Protein AF-A0A7J8UZ88-F1 (afdb_monomer_lite)

InterPro domains:
  IPR010569 Myotubularin-like, phosphatase domain [PF06602] (71-306)
  IPR010569 Myotubularin-like, phosphatase domain [PS51339] (47-311)
  IPR029021 Protein-tyrosine phosphatase-like [SSF52799] (78-306)
  IPR030564 Myotubularin [PTHR10807] (1-306)

Foldseek 3Di:
DFDADDDDDPPDCVVVVVVVVCVCQVDPPDPCSPCVNVPPDDPDDDPDPLQVVLCVVCVQQVNNVDGDDPVCLVVVVSFDHHQFKTKDQLCLVPPLAVQDDRIFIFTPPADSVLLSQLQVQFVRSFAWTFPHADPPWRATETEGAFGQCFLVSNDDGPSNLVRLLSSQPATPPPPRDTFAEEEEAAADQVVQVVVSNVRTHHDDCVRNPSYHYHYLHQDDPVLLVQLVVLVVVLCLQDNPHHNVRPRHPPPPDDPDPPPDDPVVNVVSVVSNVVSCNVVNVCSVVVSVVVQVCCCPPVVHYYYYYYNGDDD

Sequence (311 aa):
MRIIVFGFRPRTKQRRVIFDALLRCAKPARIWDLYAFTCGPSKFSKPNSKVRLLNEYFRLLGKGSHCASVSMVEEGSFTLSNDLWRISNTNSNYTVCSSYPFALIVPKSISDEEVIQASTFRARCRIPVVSWCHPGTGAVLGRSAQPLVGLMMNMRSNADEKLVASLCTQLVDGKGSRRKLYIADARPRKNALANGAMGGGSESSSNYFHSEIVFFGIDNIHAMRESFARLRDYLDTHGAASSDGMSSFLRHGGSTWGGGNLSSMSASVSTLGDSGWLIHVQSVLAGSAWIAARIALESASVLVHCRLVLF

Secondary structure (DSSP, 8-state):
---------TT-SHHHHHHHHHHHHHS-SSGGGSHHHHSPPPS--PPPHHHHHHHHHHHHTT-TT----HHHHHHT----B-SSEEEE-TTTTSSS-TTS-SSEEEETTS-HHHHHHHHTTBGGG---EEEEE-TTT--EEEEEEPB--TTTT----HHHHHHHHTTSPBPTTSS-PBPPEEEEE-S-HHHHHHHHTTT-----TTTSTTEEEEE-----HHHHHHHHHHHHHHHHHHSSS-TTSS--TT-SS---TTSS-HHHHHHHHHHHHHH-HHHHHHHHHHHHHHHHHHHHHS--EEEEEESS---

Radius of gyration: 25.34 Å; chains: 1; bounding box: 70×48×81 Å

Organism: NCBI:txid34286

Structure (mmCIF, N/CA/C/O backbone):
data_AF-A0A7J8UZ88-F1
#
_entry.id   AF-A0A7J8UZ88-F1
#
loop_
_atom_site.group_PDB
_atom_site.id
_atom_site.type_symbol
_atom_site.label_atom_id
_atom_site.label_alt_id
_atom_site.label_comp_id
_atom_site.label_asym_id
_atom_site.label_entity_id
_atom_site.label_seq_id
_atom_site.pdbx_PDB_ins_code
_atom_site.Cartn_x
_atom_site.Cartn_y
_atom_site.Cartn_z
_atom_site.occupancy
_atom_site.B_iso_or_equiv
_atom_site.auth_seq_id
_atom_site.auth_comp_id
_atom_site.auth_asym_id
_atom_site.auth_atom_id
_atom_site.pdbx_PDB_model_num
ATOM 1 N N . MET A 1 1 ? 18.560 -10.518 -16.971 1.00 69.75 1 MET A N 1
ATOM 2 C CA . MET A 1 1 ? 18.444 -9.175 -17.576 1.00 69.75 1 MET A CA 1
ATOM 3 C C . MET A 1 1 ? 19.391 -9.178 -18.755 1.00 69.75 1 MET A C 1
ATOM 5 O O . MET A 1 1 ? 20.557 -9.434 -18.518 1.00 69.75 1 MET A O 1
ATOM 9 N N . ARG A 1 2 ? 18.904 -9.090 -19.994 1.00 69.75 2 ARG A N 1
ATOM 10 C CA . ARG A 1 2 ? 19.740 -9.365 -21.174 1.00 69.75 2 ARG A CA 1
ATOM 11 C C . ARG A 1 2 ? 19.374 -8.458 -22.332 1.00 69.75 2 ARG A C 1
ATOM 13 O O . ARG A 1 2 ? 18.188 -8.172 -22.512 1.00 69.75 2 ARG A O 1
ATOM 20 N N . ILE A 1 3 ? 20.366 -8.081 -23.124 1.00 76.19 3 ILE A N 1
ATOM 21 C CA . ILE A 1 3 ? 20.164 -7.522 -24.458 1.00 76.19 3 ILE A CA 1
ATOM 22 C C . ILE A 1 3 ? 20.336 -8.671 -25.455 1.00 76.19 3 ILE A C 1
ATOM 24 O O . ILE A 1 3 ? 21.234 -9.497 -25.320 1.00 76.19 3 ILE A O 1
ATOM 28 N N . ILE A 1 4 ? 19.424 -8.771 -26.421 1.00 80.44 4 ILE A N 1
ATOM 29 C CA . ILE A 1 4 ? 19.509 -9.762 -27.498 1.00 80.44 4 ILE A CA 1
ATOM 30 C C . ILE A 1 4 ? 19.883 -9.011 -28.769 1.00 80.44 4 ILE A C 1
ATOM 32 O O . ILE A 1 4 ? 19.121 -8.161 -29.234 1.00 80.44 4 ILE A O 1
ATOM 36 N N . VAL A 1 5 ? 21.057 -9.323 -29.314 1.00 83.00 5 VAL A N 1
ATOM 37 C CA . VAL A 1 5 ? 21.580 -8.706 -30.536 1.00 83.00 5 VAL A CA 1
ATOM 38 C C . VAL A 1 5 ? 21.359 -9.652 -31.714 1.00 83.00 5 VAL A C 1
ATOM 40 O O . VAL A 1 5 ? 21.696 -10.831 -31.650 1.00 83.00 5 VAL A O 1
ATOM 43 N N . PHE A 1 6 ? 20.796 -9.129 -32.803 1.00 85.06 6 PHE A N 1
ATOM 44 C CA . PHE A 1 6 ? 20.559 -9.880 -34.036 1.00 85.06 6 PHE A CA 1
ATOM 45 C C . PHE A 1 6 ? 21.503 -9.392 -35.139 1.00 85.06 6 PHE A C 1
ATOM 47 O O . PHE A 1 6 ? 21.508 -8.208 -35.481 1.00 85.06 6 PHE A O 1
ATOM 54 N N . GLY A 1 7 ? 22.279 -10.309 -35.719 1.00 88.19 7 GLY A N 1
ATOM 55 C CA . GLY A 1 7 ? 23.080 -10.049 -36.915 1.00 88.19 7 GLY A CA 1
ATOM 56 C C . GLY A 1 7 ? 22.250 -10.237 -38.186 1.00 88.19 7 GLY A C 1
ATOM 57 O O . GLY A 1 7 ? 21.570 -11.249 -38.340 1.00 88.19 7 GLY A O 1
ATOM 58 N N . PHE A 1 8 ? 22.320 -9.283 -39.116 1.00 90.94 8 PHE A N 1
ATOM 59 C CA . PHE A 1 8 ? 21.619 -9.357 -40.402 1.00 90.94 8 PHE A CA 1
ATOM 60 C C . PHE A 1 8 ? 22.609 -9.284 -41.560 1.00 90.94 8 PHE A C 1
ATOM 62 O O . PHE A 1 8 ? 23.564 -8.507 -41.521 1.00 90.94 8 PHE A O 1
ATOM 69 N N . ARG A 1 9 ? 22.357 -10.056 -42.623 1.00 90.44 9 ARG A N 1
ATOM 70 C CA . ARG A 1 9 ? 23.199 -10.019 -43.825 1.00 90.44 9 ARG A CA 1
ATOM 71 C C . ARG A 1 9 ? 23.089 -8.649 -44.516 1.00 90.44 9 ARG A C 1
ATOM 73 O O . ARG A 1 9 ? 21.961 -8.180 -44.728 1.00 90.44 9 ARG A O 1
ATOM 80 N N . PRO A 1 10 ? 24.217 -8.023 -44.907 1.00 88.62 10 PRO A N 1
ATOM 81 C CA . PRO A 1 10 ? 24.210 -6.774 -45.665 1.00 88.62 10 PRO A CA 1
ATOM 82 C C . PRO A 1 10 ? 23.383 -6.880 -46.954 1.00 88.62 10 PRO A C 1
ATOM 84 O O . PRO A 1 10 ? 23.236 -7.962 -47.516 1.00 88.62 10 PRO A O 1
ATOM 87 N N . ARG A 1 11 ? 22.858 -5.745 -47.438 1.00 87.12 11 ARG A N 1
ATOM 88 C CA . ARG A 1 11 ? 22.074 -5.633 -48.690 1.00 87.12 11 ARG A CA 1
ATOM 89 C C . ARG A 1 11 ? 20.775 -6.464 -48.739 1.00 87.12 11 ARG A C 1
ATOM 91 O O . ARG A 1 11 ? 20.190 -6.618 -49.805 1.00 87.12 11 ARG A O 1
ATOM 98 N N . THR A 1 12 ? 20.272 -6.945 -47.599 1.00 90.75 12 THR A N 1
ATOM 99 C CA . THR A 1 12 ? 18.956 -7.604 -47.495 1.00 90.75 12 THR A CA 1
ATOM 100 C C . THR A 1 12 ? 17.909 -6.694 -46.842 1.00 90.75 12 THR A C 1
ATOM 102 O O . THR A 1 12 ? 18.238 -5.769 -46.099 1.00 90.75 12 THR A O 1
ATOM 105 N N . LYS A 1 13 ? 16.617 -6.972 -47.072 1.00 90.31 13 LYS A N 1
ATOM 106 C CA . LYS A 1 13 ? 15.500 -6.267 -46.405 1.00 90.31 13 LYS A CA 1
ATOM 107 C C . LYS A 1 13 ? 15.129 -6.858 -45.032 1.00 90.31 13 LYS A C 1
ATOM 109 O O . LYS A 1 13 ? 14.253 -6.317 -44.361 1.00 90.31 13 LYS A O 1
ATOM 114 N N . GLN A 1 14 ? 15.802 -7.928 -44.590 1.00 92.25 14 GLN A N 1
ATOM 115 C CA . GLN A 1 14 ? 15.453 -8.694 -43.383 1.00 92.25 14 GLN A CA 1
ATOM 116 C C . GLN A 1 14 ? 15.414 -7.825 -42.120 1.00 92.25 14 GLN A C 1
ATOM 118 O O . GLN A 1 14 ? 14.439 -7.881 -41.374 1.00 92.25 14 GLN A O 1
ATOM 123 N N . ARG A 1 15 ? 16.428 -6.968 -41.919 1.00 92.62 15 ARG A N 1
ATOM 124 C CA . ARG A 1 15 ? 16.519 -6.087 -40.741 1.00 92.62 15 ARG A CA 1
ATOM 125 C C . ARG A 1 15 ? 15.270 -5.227 -40.572 1.00 92.62 15 ARG A C 1
ATOM 127 O O . ARG A 1 15 ? 14.731 -5.157 -39.477 1.00 92.62 15 ARG A O 1
ATOM 134 N N . ARG A 1 16 ? 14.822 -4.572 -41.650 1.00 91.12 16 ARG A N 1
ATOM 135 C CA . ARG A 1 16 ? 13.663 -3.666 -41.613 1.00 91.12 16 ARG A CA 1
ATOM 136 C C . ARG A 1 16 ? 12.386 -4.440 -41.285 1.00 91.12 16 ARG A C 1
ATOM 138 O O . ARG A 1 16 ? 11.679 -4.061 -40.367 1.00 91.12 16 ARG A O 1
ATOM 145 N N . VAL A 1 17 ? 12.158 -5.570 -41.959 1.00 93.56 17 VAL A N 1
ATOM 146 C CA . VAL A 1 17 ? 10.968 -6.413 -41.741 1.00 93.56 17 VAL A CA 1
ATOM 147 C C . VAL A 1 17 ? 10.874 -6.898 -40.292 1.00 93.56 17 VAL A C 1
ATOM 149 O O . VAL A 1 17 ? 9.818 -6.774 -39.675 1.00 93.56 17 VAL A O 1
ATOM 152 N N . ILE A 1 18 ? 11.974 -7.421 -39.740 1.00 93.81 18 ILE A N 1
ATOM 153 C CA . ILE A 1 18 ? 12.004 -7.925 -38.362 1.00 93.81 18 ILE A CA 1
ATOM 154 C C . ILE A 1 18 ? 11.887 -6.784 -37.350 1.00 93.81 18 ILE A C 1
ATOM 156 O O . ILE A 1 18 ? 11.120 -6.904 -36.399 1.00 93.81 18 ILE A O 1
ATOM 160 N N . PHE A 1 19 ? 12.597 -5.671 -37.554 1.00 92.06 19 PHE A N 1
ATOM 161 C CA . PHE A 1 19 ? 12.510 -4.505 -36.674 1.00 92.06 19 PHE A CA 1
ATOM 162 C C . PHE A 1 19 ? 11.082 -3.954 -36.605 1.00 92.06 19 PHE A C 1
ATOM 164 O O . PHE A 1 19 ? 10.546 -3.781 -35.511 1.00 92.06 19 PHE A O 1
ATOM 171 N N . ASP A 1 20 ? 10.437 -3.756 -37.756 1.00 92.31 20 ASP A N 1
ATOM 172 C CA . ASP A 1 20 ? 9.071 -3.239 -37.819 1.00 92.31 20 ASP A CA 1
ATOM 173 C C . ASP A 1 20 ? 8.076 -4.215 -37.169 1.00 92.31 20 ASP A C 1
ATOM 175 O O . ASP A 1 20 ? 7.144 -3.793 -36.485 1.00 92.31 20 ASP A O 1
ATOM 179 N N . ALA A 1 21 ? 8.273 -5.527 -37.342 1.00 92.00 21 ALA A N 1
ATOM 180 C CA . ALA A 1 21 ? 7.455 -6.543 -36.685 1.00 92.00 21 ALA A CA 1
ATOM 181 C C . ALA A 1 21 ? 7.629 -6.529 -35.158 1.00 92.00 21 ALA A C 1
ATOM 183 O O . ALA A 1 21 ? 6.634 -6.506 -34.435 1.00 92.00 21 ALA A O 1
ATOM 184 N N . LEU A 1 22 ? 8.870 -6.489 -34.662 1.00 93.62 22 LEU A N 1
ATOM 185 C CA . LEU A 1 22 ? 9.157 -6.411 -33.229 1.00 93.62 22 LEU A CA 1
ATOM 186 C C . LEU A 1 22 ? 8.578 -5.139 -32.612 1.00 93.62 22 LEU A C 1
ATOM 188 O O . LEU A 1 22 ? 7.971 -5.214 -31.549 1.00 93.62 22 LEU A O 1
ATOM 192 N N . LEU A 1 23 ? 8.708 -3.993 -33.283 1.00 90.25 23 LEU A N 1
ATOM 193 C CA . LEU A 1 23 ? 8.163 -2.729 -32.797 1.00 90.25 23 LEU A CA 1
ATOM 194 C C . LEU A 1 23 ? 6.636 -2.794 -32.648 1.00 90.25 23 LEU A C 1
ATOM 196 O O . LEU A 1 23 ? 6.108 -2.386 -31.613 1.00 90.25 23 LEU A O 1
ATOM 200 N N . ARG A 1 24 ? 5.937 -3.359 -33.643 1.00 88.56 24 ARG A N 1
ATOM 201 C CA . ARG A 1 24 ? 4.479 -3.550 -33.592 1.00 88.56 24 ARG A CA 1
ATOM 202 C C . ARG A 1 24 ? 4.053 -4.510 -32.480 1.00 88.56 24 ARG A C 1
ATOM 204 O O . ARG A 1 24 ? 3.114 -4.209 -31.752 1.00 88.56 24 ARG A O 1
ATOM 211 N N . CYS A 1 25 ? 4.734 -5.648 -32.339 1.00 90.19 25 CYS A N 1
ATOM 212 C CA . CYS A 1 25 ? 4.340 -6.689 -31.386 1.00 90.19 25 CYS A CA 1
ATOM 213 C C . CYS A 1 25 ? 4.751 -6.382 -29.936 1.00 90.19 25 CYS A C 1
ATOM 215 O O . CYS A 1 25 ? 4.051 -6.777 -29.009 1.00 90.19 25 CYS A O 1
ATOM 217 N N . ALA A 1 26 ? 5.877 -5.696 -29.716 1.00 92.69 26 ALA A N 1
ATOM 218 C CA . ALA A 1 26 ? 6.383 -5.392 -28.375 1.00 92.69 26 ALA A CA 1
ATOM 219 C C . ALA A 1 26 ? 5.704 -4.172 -27.738 1.00 92.69 26 ALA A C 1
ATOM 221 O O . ALA A 1 26 ? 5.689 -4.044 -26.513 1.00 92.69 26 ALA A O 1
ATOM 222 N N . LYS A 1 27 ? 5.151 -3.271 -28.556 1.00 90.88 27 LYS A N 1
ATOM 223 C CA . LYS A 1 27 ? 4.448 -2.068 -28.101 1.00 90.88 27 LYS A CA 1
ATOM 224 C C . LYS A 1 27 ? 3.115 -1.916 -28.847 1.00 90.88 27 LYS A C 1
ATOM 226 O O . LYS A 1 27 ? 2.983 -1.011 -29.674 1.00 90.88 27 LYS A O 1
ATOM 231 N N . PRO A 1 28 ? 2.134 -2.798 -28.579 1.00 90.88 28 PRO A N 1
ATOM 232 C CA . PRO A 1 28 ? 0.819 -2.705 -29.201 1.00 90.88 28 PRO A CA 1
ATOM 233 C C . PRO A 1 28 ? 0.166 -1.348 -28.907 1.00 90.88 28 PRO A C 1
ATOM 235 O O . PRO A 1 28 ? 0.273 -0.821 -27.799 1.00 90.88 28 PRO A O 1
ATOM 238 N N . ALA A 1 29 ? -0.510 -0.779 -29.907 1.00 89.75 29 ALA A N 1
ATOM 239 C CA . ALA A 1 29 ? -1.130 0.542 -29.801 1.00 89.75 29 ALA A CA 1
ATOM 240 C C . ALA A 1 29 ? -2.444 0.522 -29.002 1.00 89.75 29 ALA A C 1
ATOM 242 O O . ALA A 1 29 ? -2.790 1.517 -28.367 1.00 89.75 29 ALA A O 1
ATOM 243 N N . ARG A 1 30 ? -3.178 -0.600 -29.026 1.00 91.75 30 ARG A N 1
ATOM 244 C CA . ARG A 1 30 ? -4.445 -0.771 -28.305 1.00 91.75 30 ARG A CA 1
ATOM 245 C C . ARG A 1 30 ? -4.298 -1.846 -27.240 1.00 91.75 30 ARG A C 1
ATOM 247 O O . ARG A 1 30 ? -3.610 -2.843 -27.439 1.00 91.75 30 ARG A O 1
ATOM 254 N N . ILE A 1 31 ? -5.015 -1.679 -26.130 1.00 90.81 31 ILE A N 1
ATOM 255 C CA . ILE A 1 31 ? -5.020 -2.658 -25.035 1.00 90.81 31 ILE A CA 1
ATOM 256 C C . ILE A 1 31 ? -5.481 -4.046 -25.505 1.00 90.81 31 ILE A C 1
ATOM 258 O O . ILE A 1 31 ? -4.892 -5.045 -25.111 1.00 90.81 31 ILE A O 1
ATOM 262 N N . TRP A 1 32 ? -6.459 -4.096 -26.415 1.00 91.56 32 TRP A N 1
ATOM 263 C CA . TRP A 1 32 ? -6.999 -5.329 -26.997 1.00 91.56 32 TRP A CA 1
ATOM 264 C C . TRP A 1 32 ? -6.005 -6.077 -27.889 1.00 91.56 32 TRP A C 1
ATOM 266 O O . TRP A 1 32 ? -6.189 -7.262 -28.131 1.00 91.56 32 TRP A O 1
ATOM 276 N N . ASP A 1 33 ? -4.942 -5.409 -28.345 1.00 90.06 33 ASP A N 1
ATOM 277 C CA . ASP A 1 33 ? -3.876 -6.039 -29.125 1.00 90.06 33 ASP A CA 1
ATOM 278 C C . ASP A 1 33 ? -2.820 -6.703 -28.216 1.00 90.06 33 ASP A C 1
ATOM 280 O O . ASP A 1 33 ? -1.923 -7.391 -28.704 1.00 90.06 33 ASP A O 1
ATOM 284 N N . LEU A 1 34 ? -2.897 -6.523 -26.887 1.00 92.50 34 LEU A N 1
ATOM 285 C CA . LEU A 1 34 ? -2.042 -7.264 -25.961 1.00 92.50 34 LEU A CA 1
ATOM 286 C C . LEU A 1 34 ? -2.316 -8.763 -26.095 1.00 92.50 34 LEU A C 1
ATOM 288 O O . LEU A 1 34 ? -3.464 -9.202 -26.179 1.00 92.50 34 LEU A O 1
ATOM 292 N N . TYR A 1 35 ? -1.252 -9.564 -26.008 1.00 91.06 35 TYR A N 1
ATOM 293 C CA . TYR A 1 35 ? -1.348 -11.022 -26.113 1.00 91.06 35 TYR A CA 1
ATOM 294 C C . TYR A 1 35 ? -2.359 -11.636 -25.133 1.00 91.06 35 TYR A C 1
ATOM 296 O O . TYR A 1 35 ? -2.975 -12.646 -25.437 1.00 91.06 35 TYR A O 1
ATOM 304 N N . ALA A 1 36 ? -2.588 -11.000 -23.979 1.00 89.00 36 ALA A N 1
ATOM 305 C CA . ALA A 1 36 ? -3.570 -11.442 -22.990 1.00 89.00 36 ALA A CA 1
ATOM 306 C C . ALA A 1 36 ? -5.032 -11.464 -23.492 1.00 89.00 36 ALA A C 1
ATOM 308 O O . ALA A 1 36 ? -5.834 -12.186 -22.909 1.00 89.00 36 ALA A O 1
ATOM 309 N N . PHE A 1 37 ? -5.379 -10.688 -24.527 1.00 88.62 37 PHE A N 1
ATOM 310 C CA . PHE A 1 37 ? -6.732 -10.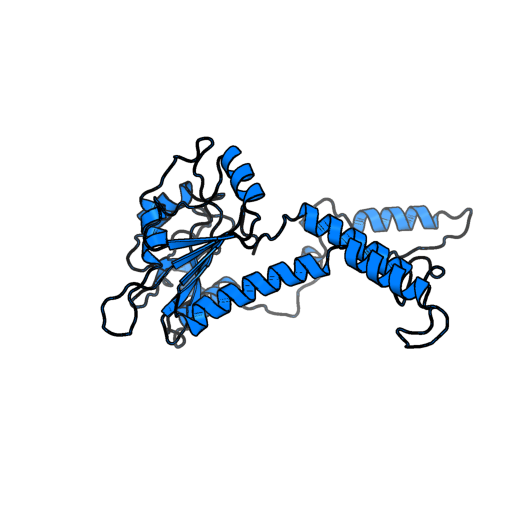640 -25.109 1.00 88.62 37 PHE A CA 1
ATOM 311 C C . PHE A 1 37 ? -6.833 -11.351 -26.460 1.00 88.62 37 PHE A C 1
ATOM 313 O O . PHE A 1 37 ? -7.932 -11.671 -26.902 1.00 88.62 37 PHE A O 1
ATOM 320 N N . THR A 1 38 ? -5.699 -11.578 -27.122 1.00 86.94 38 THR A N 1
ATOM 321 C CA . THR A 1 38 ? -5.632 -12.252 -28.426 1.00 86.94 38 THR A CA 1
ATOM 322 C C . THR A 1 38 ? -5.235 -13.718 -28.313 1.00 86.94 38 THR A C 1
ATOM 324 O O . THR A 1 38 ? -5.421 -14.476 -29.266 1.00 86.94 38 THR A O 1
ATOM 327 N N . CYS A 1 39 ? -4.697 -14.148 -27.167 1.00 85.38 39 CYS A N 1
ATOM 328 C CA . CYS A 1 39 ? -4.455 -15.557 -26.920 1.00 85.38 39 CYS A CA 1
ATOM 329 C C . CYS A 1 39 ? -5.791 -16.314 -26.896 1.00 85.38 39 CYS A C 1
ATOM 331 O O . CYS A 1 39 ? -6.803 -15.818 -26.403 1.00 85.38 39 CYS A O 1
ATOM 333 N N . GLY A 1 40 ? -5.801 -17.517 -27.475 1.00 81.38 40 GLY A N 1
ATOM 334 C CA . GLY A 1 40 ? -6.977 -18.385 -27.452 1.00 81.38 40 GLY A CA 1
ATOM 335 C C . GLY A 1 40 ? -7.440 -18.714 -26.021 1.00 81.38 40 GLY A C 1
ATOM 336 O O . GLY A 1 40 ? -6.758 -18.381 -25.047 1.00 81.38 40 GLY A O 1
ATOM 337 N N . PRO A 1 41 ? -8.587 -19.396 -25.868 1.00 79.31 41 PRO A N 1
ATOM 338 C CA . PRO A 1 41 ? -9.181 -19.659 -24.562 1.00 79.31 41 PRO A CA 1
ATOM 339 C C . PRO A 1 41 ? -8.186 -20.330 -23.604 1.00 79.31 41 PRO A C 1
ATOM 341 O O . PRO A 1 41 ? -7.535 -21.326 -23.930 1.00 79.31 41 PRO A O 1
ATOM 344 N N . SER A 1 42 ? -8.072 -19.772 -22.397 1.00 75.94 42 SER A N 1
ATOM 345 C CA . SER A 1 42 ? -7.243 -20.335 -21.331 1.00 75.94 42 SER A CA 1
ATOM 346 C C . SER A 1 42 ? -7.794 -21.692 -20.896 1.00 75.94 42 SER A C 1
ATOM 348 O O . SER A 1 42 ? -8.964 -21.806 -20.543 1.00 75.94 42 SER A O 1
ATOM 350 N N . LYS A 1 43 ? -6.926 -22.708 -20.821 1.00 77.94 43 LYS A N 1
ATOM 351 C CA . LYS A 1 43 ? -7.257 -24.008 -20.207 1.00 77.94 43 LYS A CA 1
ATOM 352 C C . LYS A 1 43 ? -7.385 -23.937 -18.679 1.00 77.94 43 LYS A C 1
ATOM 354 O O . LYS A 1 43 ? -7.873 -24.873 -18.058 1.00 77.94 43 LYS A O 1
ATOM 359 N N . PHE A 1 44 ? -6.941 -22.840 -18.063 1.00 71.69 44 PHE A N 1
ATOM 360 C CA . PHE A 1 44 ? -7.052 -22.617 -16.625 1.00 71.69 44 PHE A CA 1
ATOM 361 C C . PHE A 1 44 ? -8.340 -21.860 -16.303 1.00 71.69 44 PHE A C 1
ATOM 363 O O . PHE A 1 44 ? -8.436 -20.662 -16.584 1.00 71.69 44 PHE A O 1
ATOM 370 N N . SER A 1 45 ? -9.290 -22.548 -15.664 1.00 71.81 45 SER A N 1
ATOM 371 C CA . SER A 1 45 ? -10.407 -21.908 -14.967 1.00 71.81 45 SER A CA 1
ATOM 372 C C . SER A 1 45 ? -9.869 -21.277 -13.684 1.00 71.81 45 SER A C 1
ATOM 374 O O . SER A 1 45 ? -9.505 -21.974 -12.736 1.00 71.81 45 SER A O 1
ATOM 376 N N . LYS A 1 46 ? -9.713 -19.949 -13.673 1.00 69.81 46 LYS A N 1
ATOM 377 C CA . LYS A 1 46 ? -9.309 -19.235 -12.459 1.00 69.81 46 LYS A CA 1
ATOM 378 C C . LYS A 1 46 ? -10.544 -19.031 -11.580 1.00 69.81 46 LYS A C 1
ATOM 380 O O . LYS A 1 46 ? -11.550 -18.537 -12.089 1.00 69.81 46 LYS A O 1
ATOM 385 N N . PRO A 1 47 ? -10.474 -19.339 -10.273 1.00 75.88 47 PRO A N 1
ATOM 386 C CA . PRO A 1 47 ? -11.568 -19.033 -9.365 1.00 75.88 47 PRO A CA 1
ATOM 387 C C . PRO A 1 47 ? -11.840 -17.527 -9.374 1.00 75.88 47 PRO A C 1
ATOM 389 O O . PRO A 1 47 ? -10.909 -16.718 -9.472 1.00 75.88 47 PRO A O 1
ATOM 392 N N . ASN A 1 48 ? -13.120 -17.163 -9.278 1.00 89.69 48 ASN A N 1
ATOM 393 C CA . ASN A 1 48 ? -13.569 -15.776 -9.266 1.00 89.69 48 ASN A CA 1
ATOM 394 C C . ASN A 1 48 ? -12.778 -14.980 -8.208 1.00 89.69 48 ASN A C 1
ATOM 396 O O . ASN A 1 48 ? -12.728 -15.349 -7.031 1.00 89.69 48 ASN A O 1
ATOM 400 N N . SER A 1 49 ? -12.124 -13.896 -8.633 1.00 92.56 49 SER A N 1
ATOM 401 C CA . SER A 1 49 ? -11.233 -13.112 -7.772 1.00 92.56 49 SER A CA 1
ATOM 402 C C . SER A 1 49 ? -11.963 -12.483 -6.585 1.00 92.56 49 SER A C 1
ATOM 404 O O . SER A 1 49 ? -11.371 -12.381 -5.510 1.00 92.56 49 SER A O 1
ATOM 406 N N . LYS A 1 50 ? -13.243 -12.118 -6.754 1.00 95.19 50 LYS A N 1
ATOM 407 C CA . LYS A 1 50 ? -14.090 -11.582 -5.683 1.00 95.19 50 LYS A CA 1
ATOM 408 C C . LYS A 1 50 ? -14.401 -12.650 -4.636 1.00 95.19 50 LYS A C 1
ATOM 410 O O . LYS A 1 50 ? -14.236 -12.398 -3.448 1.00 95.19 50 LYS A O 1
ATOM 415 N N . VAL A 1 51 ? -14.742 -13.862 -5.079 1.00 95.62 51 VAL A N 1
ATOM 416 C CA . VAL A 1 51 ? -14.974 -15.018 -4.195 1.00 95.62 51 VAL A CA 1
ATOM 417 C C . VAL A 1 51 ? -13.712 -15.363 -3.402 1.00 95.62 51 VAL A C 1
ATOM 419 O O . VAL A 1 51 ? -13.769 -15.535 -2.187 1.00 95.62 51 VAL A O 1
ATOM 422 N N . ARG A 1 52 ? -12.546 -15.390 -4.062 1.00 94.88 52 ARG A N 1
ATOM 423 C CA . ARG A 1 52 ? -11.264 -15.650 -3.387 1.00 94.88 52 ARG A CA 1
ATOM 424 C C . ARG A 1 52 ? -10.947 -14.603 -2.316 1.00 94.88 52 ARG A C 1
ATOM 426 O O . ARG A 1 52 ? -10.457 -14.967 -1.254 1.00 94.88 52 ARG A O 1
ATOM 433 N N . LEU A 1 53 ? -11.220 -13.325 -2.592 1.00 96.00 53 LEU A N 1
ATOM 434 C CA . LEU A 1 53 ? -11.036 -12.254 -1.613 1.00 96.00 53 LEU A CA 1
ATOM 435 C C . LEU A 1 53 ? -11.952 -12.436 -0.396 1.00 96.00 53 LEU A C 1
ATOM 437 O O . LEU A 1 53 ? -11.480 -12.336 0.731 1.00 96.00 53 LEU A O 1
ATOM 441 N N . LEU A 1 54 ? -13.240 -12.717 -0.613 1.00 97.00 54 LEU A N 1
ATOM 442 C CA . LEU A 1 54 ? -14.192 -12.889 0.486 1.00 97.00 54 LEU A CA 1
ATOM 443 C C . LEU A 1 54 ? -13.863 -14.100 1.355 1.00 97.00 54 LEU A C 1
ATOM 445 O O . LEU A 1 54 ? -13.899 -13.977 2.572 1.00 97.00 54 LEU A O 1
ATOM 449 N N . ASN A 1 55 ? -13.461 -15.225 0.759 1.00 96.25 55 ASN A N 1
ATOM 450 C CA . ASN A 1 55 ? -12.994 -16.385 1.524 1.00 96.25 55 ASN A CA 1
ATOM 451 C C . ASN A 1 55 ? -11.816 -16.027 2.437 1.00 96.25 55 ASN A C 1
ATOM 453 O O . ASN A 1 55 ? -11.780 -16.429 3.600 1.00 96.25 55 ASN A O 1
ATOM 457 N N . GLU A 1 56 ? -10.878 -15.220 1.939 1.00 96.31 56 GLU A N 1
ATOM 458 C CA . GLU A 1 56 ? -9.768 -14.733 2.754 1.00 96.31 56 GLU A CA 1
ATOM 459 C C . GLU A 1 56 ? -10.245 -13.787 3.867 1.00 96.31 56 GLU A C 1
ATOM 461 O O . GLU A 1 56 ? -9.790 -13.891 5.004 1.00 96.31 56 GLU A O 1
ATOM 466 N N . TYR A 1 57 ? -11.211 -12.910 3.595 1.00 96.88 57 TYR A N 1
ATOM 467 C CA . TYR A 1 57 ? -11.788 -12.038 4.622 1.00 96.88 57 TYR A CA 1
ATOM 468 C C . TYR A 1 57 ? -12.538 -12.825 5.696 1.00 96.88 57 TYR A C 1
ATOM 470 O O . TYR A 1 57 ? -12.384 -12.545 6.883 1.00 96.88 57 TYR A O 1
ATOM 478 N N . PHE A 1 58 ? -13.292 -13.851 5.308 1.00 96.56 58 PHE A N 1
ATOM 479 C CA . PHE A 1 58 ? -13.973 -14.741 6.243 1.00 96.56 58 PHE A CA 1
ATOM 480 C C . PHE A 1 58 ? -12.957 -15.460 7.131 1.00 96.56 58 PHE A C 1
ATOM 482 O O . PHE A 1 58 ? -13.120 -15.481 8.351 1.00 96.56 58 PHE A O 1
ATOM 489 N N . ARG A 1 59 ? -11.852 -15.953 6.555 1.00 95.62 59 ARG A N 1
ATOM 490 C CA . ARG A 1 59 ? -10.734 -16.529 7.313 1.00 95.62 59 ARG A CA 1
ATOM 491 C C . ARG A 1 59 ? -10.147 -15.529 8.317 1.00 95.62 59 ARG A C 1
ATOM 493 O O . ARG A 1 59 ? -9.980 -15.882 9.482 1.00 95.62 59 ARG A O 1
ATOM 500 N N . LEU A 1 60 ? -9.874 -14.291 7.896 1.00 95.00 60 LEU A N 1
ATOM 501 C CA . LEU A 1 60 ? -9.327 -13.231 8.759 1.00 95.00 60 LEU A CA 1
ATOM 502 C C . LEU A 1 60 ? -10.274 -12.821 9.898 1.00 95.00 60 LEU A C 1
ATOM 504 O O . LEU A 1 60 ? -9.808 -12.412 10.959 1.00 95.00 60 LEU A O 1
ATOM 508 N N . LEU A 1 61 ? -11.588 -12.956 9.706 1.00 94.00 61 LEU A N 1
ATOM 509 C CA . LEU A 1 61 ? -12.596 -12.714 10.742 1.00 94.00 61 LEU A CA 1
ATOM 510 C C . LEU A 1 61 ? -12.828 -13.911 11.680 1.00 94.00 61 LEU A C 1
ATOM 512 O O . LEU A 1 61 ? -13.666 -13.814 12.576 1.00 94.00 61 LEU A O 1
ATOM 516 N N . GLY A 1 62 ? -12.131 -15.036 11.488 1.00 93.50 62 GLY A N 1
ATOM 517 C CA . GLY A 1 62 ? -12.386 -16.274 12.236 1.00 93.50 62 GLY A CA 1
ATOM 518 C C . GLY A 1 62 ? -13.661 -17.006 11.794 1.00 93.50 62 GLY A C 1
ATOM 519 O O . GLY A 1 62 ? -14.172 -17.862 12.508 1.00 93.50 62 GLY A O 1
ATOM 520 N N . LYS A 1 63 ? -14.188 -16.683 10.609 1.00 93.81 63 LYS A N 1
ATOM 521 C CA . LYS A 1 63 ? -15.374 -17.285 9.979 1.00 93.81 63 LYS A CA 1
ATOM 522 C C . LYS A 1 63 ? -14.991 -18.234 8.840 1.00 93.81 63 LYS A C 1
ATOM 524 O O . LYS A 1 63 ? -15.700 -18.328 7.849 1.00 93.81 63 LYS A O 1
ATOM 529 N N . GLY A 1 64 ? -13.874 -18.953 8.970 1.00 90.50 64 GLY A N 1
ATOM 530 C CA . GLY A 1 64 ? -13.345 -19.832 7.914 1.00 90.50 64 GLY A CA 1
ATOM 531 C C . GLY A 1 64 ? -14.258 -20.996 7.501 1.00 90.50 64 GLY A C 1
ATOM 532 O O . GLY A 1 64 ? -14.024 -21.601 6.463 1.00 90.50 64 GLY A O 1
ATOM 533 N N . SER A 1 65 ? -15.304 -21.300 8.278 1.00 92.38 65 SER A N 1
ATOM 534 C CA . SER A 1 65 ? -16.359 -22.246 7.888 1.00 92.38 65 SER A CA 1
ATOM 535 C C . SER A 1 65 ? -17.311 -21.691 6.824 1.00 92.38 65 SER A C 1
ATOM 537 O O . SER A 1 65 ? -18.042 -22.455 6.201 1.00 92.38 65 SER A O 1
ATOM 539 N N . HIS A 1 66 ? -17.338 -20.371 6.628 1.00 92.00 66 HIS A N 1
ATOM 540 C CA . HIS A 1 66 ? -18.157 -19.728 5.610 1.00 92.00 66 HIS A CA 1
ATOM 541 C C . HIS A 1 66 ? -17.411 -19.767 4.279 1.00 92.00 66 HIS A C 1
ATOM 543 O O . HIS A 1 66 ? -16.226 -19.439 4.211 1.00 92.00 66 HIS A O 1
ATOM 549 N N . CYS A 1 67 ? -18.118 -20.140 3.216 1.00 93.25 67 CYS A N 1
ATOM 550 C CA . CYS A 1 67 ? -17.599 -20.110 1.857 1.00 93.25 67 CYS A CA 1
ATOM 551 C C . CYS A 1 67 ? -18.365 -19.054 1.063 1.00 93.25 67 CYS A C 1
ATOM 553 O O . CYS A 1 67 ? -19.595 -19.072 1.016 1.00 93.25 67 CYS A O 1
ATOM 555 N N . ALA A 1 68 ? -17.639 -18.126 0.455 1.00 95.00 68 ALA A N 1
ATOM 556 C CA . ALA A 1 68 ? -18.202 -17.134 -0.436 1.00 95.00 68 ALA A CA 1
ATOM 557 C C . ALA A 1 68 ? -18.661 -17.791 -1.741 1.00 95.00 68 ALA A C 1
ATOM 559 O O . ALA A 1 68 ? -17.977 -18.647 -2.307 1.00 95.00 68 ALA A O 1
ATOM 560 N N . SER A 1 69 ? -19.798 -17.338 -2.252 1.00 94.38 69 SER A N 1
ATOM 561 C CA . SER A 1 69 ? -20.317 -17.718 -3.563 1.00 94.38 69 SER A CA 1
ATOM 562 C C . SER A 1 69 ? -20.380 -16.506 -4.490 1.00 94.38 69 SER A C 1
ATOM 564 O O . SER A 1 69 ? -20.232 -15.359 -4.066 1.00 94.38 69 SER A O 1
ATOM 566 N N . VAL A 1 70 ? -20.606 -16.758 -5.780 1.00 93.19 70 VAL A N 1
ATOM 567 C CA . VAL A 1 70 ? -20.879 -15.685 -6.747 1.00 93.19 70 VAL A CA 1
ATOM 568 C C . VAL A 1 70 ? -22.202 -14.984 -6.416 1.00 93.19 70 VAL A C 1
ATOM 570 O O . VAL A 1 70 ? -22.231 -13.759 -6.421 1.00 93.19 70 VAL A O 1
ATOM 573 N N . SER A 1 71 ? -23.240 -15.730 -6.019 1.00 94.06 71 SER A N 1
ATOM 574 C CA . SER A 1 71 ? -24.535 -15.155 -5.625 1.00 94.06 71 SER A CA 1
ATOM 575 C C . SER A 1 71 ? -24.412 -14.187 -4.448 1.00 94.06 71 SER A C 1
ATOM 577 O O . SER A 1 71 ? -24.919 -13.076 -4.525 1.00 94.06 71 SER A O 1
ATOM 579 N N . MET A 1 72 ? -23.625 -14.526 -3.416 1.00 93.25 72 MET A N 1
ATOM 580 C CA . MET A 1 72 ? -23.372 -13.620 -2.286 1.00 93.25 72 MET A CA 1
ATOM 581 C C . MET A 1 72 ? -22.759 -12.289 -2.732 1.00 93.25 72 MET A C 1
ATOM 583 O O . MET A 1 72 ? -23.038 -11.244 -2.147 1.00 93.25 72 MET A O 1
ATOM 587 N N . VAL A 1 73 ? -21.890 -12.319 -3.746 1.00 93.12 73 VAL A N 1
ATOM 588 C CA . VAL A 1 73 ? -21.254 -11.114 -4.293 1.00 93.12 73 VAL A CA 1
ATOM 589 C C . VAL A 1 73 ? -22.266 -10.259 -5.053 1.00 93.12 73 VAL A C 1
ATOM 591 O O . VAL A 1 73 ? -22.218 -9.037 -4.933 1.00 93.12 73 VAL A O 1
ATOM 594 N N . GLU A 1 74 ? -23.145 -10.884 -5.835 1.00 91.75 74 GLU A N 1
ATOM 595 C CA . GLU A 1 74 ? -24.167 -10.208 -6.645 1.00 91.75 74 GLU A CA 1
ATOM 596 C C . GLU A 1 74 ? -25.284 -9.610 -5.781 1.00 91.75 74 GLU A C 1
ATOM 598 O O . GLU A 1 74 ? -25.692 -8.475 -6.009 1.00 91.75 74 GLU A O 1
ATOM 603 N N . GLU A 1 75 ? -25.710 -10.329 -4.743 1.00 92.38 75 GLU A N 1
ATOM 604 C CA . GLU A 1 75 ? -26.741 -9.905 -3.787 1.00 92.38 75 GLU A CA 1
ATOM 605 C C . GLU A 1 75 ? -26.209 -8.929 -2.724 1.00 92.38 75 GLU A C 1
ATOM 607 O O . GLU A 1 75 ? -26.980 -8.316 -1.987 1.00 92.38 75 GLU A O 1
ATOM 612 N N . GLY A 1 76 ? -24.885 -8.778 -2.609 1.00 90.31 76 GLY A N 1
ATOM 613 C CA . GLY A 1 76 ? -24.261 -7.912 -1.607 1.00 90.31 76 GLY A CA 1
ATOM 614 C C . GLY A 1 76 ? -24.293 -8.464 -0.175 1.00 90.31 76 GLY A C 1
ATOM 615 O O . GLY A 1 76 ? -23.968 -7.739 0.765 1.00 90.31 76 GLY A O 1
ATOM 616 N N . SER A 1 77 ? -24.631 -9.741 0.013 1.00 92.25 77 SER A N 1
ATOM 617 C CA . SER A 1 77 ? -24.871 -10.382 1.315 1.00 92.25 77 SER A CA 1
ATOM 618 C C . SER A 1 77 ? -23.595 -10.878 2.021 1.00 92.25 77 SER A C 1
ATOM 620 O O . SER A 1 77 ? -23.617 -11.854 2.772 1.00 92.25 77 SER A O 1
ATOM 622 N N . PHE A 1 78 ? -22.451 -10.235 1.771 1.00 94.31 78 PHE A N 1
ATOM 623 C CA . PHE A 1 78 ? -21.125 -10.674 2.236 1.00 94.31 78 PHE A CA 1
ATOM 624 C C . PHE A 1 78 ? -20.584 -9.889 3.448 1.00 94.31 78 PHE A C 1
ATOM 626 O O . PHE A 1 78 ? -19.418 -10.041 3.824 1.00 94.31 78 PHE A O 1
ATOM 633 N N . THR A 1 79 ? -21.402 -9.034 4.064 1.00 94.62 79 THR A N 1
ATOM 634 C CA . THR A 1 79 ? -21.019 -8.119 5.154 1.00 94.62 79 THR A CA 1
ATOM 635 C C . THR A 1 79 ? -20.934 -8.825 6.515 1.00 94.62 79 THR A C 1
ATOM 637 O O . THR A 1 79 ? -21.732 -8.578 7.419 1.00 94.62 79 THR A O 1
ATOM 640 N N . LEU A 1 80 ? -19.968 -9.734 6.676 1.00 96.00 80 LEU A N 1
ATOM 641 C CA . LEU A 1 80 ? -19.712 -10.417 7.951 1.00 96.00 80 LEU A CA 1
ATOM 642 C C . LEU A 1 80 ? -18.912 -9.542 8.929 1.00 96.00 80 LEU A C 1
ATOM 644 O O . LEU A 1 80 ? -18.188 -8.628 8.532 1.00 96.00 80 LEU A O 1
ATOM 648 N N . SER A 1 81 ? -19.001 -9.857 10.222 1.00 95.94 81 SER A N 1
ATOM 649 C CA . SER A 1 81 ? -18.209 -9.213 11.276 1.00 95.94 81 SER A CA 1
ATOM 650 C C . SER A 1 81 ? -17.813 -10.186 12.390 1.00 95.94 81 SER A C 1
ATOM 652 O O . SER A 1 81 ? -18.400 -11.262 12.536 1.00 95.94 81 SER A O 1
ATOM 654 N N . ASN A 1 82 ? -16.801 -9.804 13.169 1.00 92.88 82 ASN A N 1
ATOM 655 C CA . ASN A 1 82 ? -16.499 -10.375 14.484 1.00 92.88 82 ASN A CA 1
ATOM 656 C C . ASN A 1 82 ? -16.659 -9.286 15.564 1.00 92.88 82 ASN A C 1
ATOM 658 O O . ASN A 1 82 ? -17.466 -8.377 15.380 1.00 92.88 82 ASN A O 1
ATOM 662 N N . ASP A 1 83 ? -15.959 -9.357 16.694 1.00 91.00 83 ASP A N 1
ATOM 663 C CA . ASP A 1 83 ? -16.095 -8.351 17.760 1.00 91.00 83 ASP A CA 1
ATOM 664 C C . ASP A 1 83 ? -15.383 -7.029 17.447 1.00 91.00 83 ASP A C 1
ATOM 666 O O . ASP A 1 83 ? -15.792 -5.976 17.931 1.00 91.00 83 ASP A O 1
ATOM 670 N N . LEU A 1 84 ? -14.353 -7.063 16.597 1.00 92.12 84 LEU A N 1
ATOM 671 C CA . LEU A 1 84 ? -13.462 -5.928 16.337 1.00 92.12 84 LEU A CA 1
ATOM 672 C C . LEU A 1 84 ? -13.585 -5.379 14.912 1.00 92.12 84 LEU A C 1
ATOM 674 O O . LEU A 1 84 ? -13.427 -4.180 14.695 1.00 92.12 84 LEU A O 1
ATOM 678 N N . TRP A 1 85 ? -13.877 -6.239 13.939 1.00 95.38 85 TRP A N 1
ATOM 679 C CA . TRP A 1 85 ? -13.756 -5.957 12.510 1.00 95.38 85 TRP A CA 1
ATOM 680 C C . TRP A 1 85 ? -15.028 -6.355 11.758 1.00 95.38 85 TRP A C 1
ATOM 682 O O . TRP A 1 85 ? -15.700 -7.327 12.113 1.00 95.38 85 TRP A O 1
ATOM 692 N N . ARG A 1 86 ? -15.340 -5.628 10.683 1.00 97.19 86 ARG A N 1
ATOM 693 C CA . ARG A 1 86 ? -16.452 -5.917 9.768 1.00 97.19 86 ARG A CA 1
ATOM 694 C C . ARG A 1 86 ? -16.030 -5.763 8.311 1.00 97.19 86 ARG A C 1
ATOM 696 O O . ARG A 1 86 ? -15.138 -4.974 8.000 1.00 97.19 86 ARG A O 1
ATOM 703 N N . ILE A 1 87 ? -16.699 -6.486 7.420 1.00 98.25 87 ILE A N 1
ATOM 704 C CA . ILE A 1 87 ? -16.596 -6.290 5.974 1.00 98.25 87 ILE A CA 1
ATOM 705 C C . ILE A 1 87 ? -17.607 -5.217 5.569 1.00 98.25 87 ILE A C 1
ATOM 707 O O . ILE A 1 87 ? -18.811 -5.395 5.737 1.00 98.25 87 ILE A O 1
ATOM 711 N N . SER A 1 88 ? -17.106 -4.112 5.028 1.00 97.62 88 SER A N 1
ATOM 712 C CA . SER A 1 88 ? -17.894 -3.048 4.412 1.00 97.62 88 SER A CA 1
ATOM 713 C C . SER A 1 88 ? -18.043 -3.297 2.909 1.00 97.62 88 SER A C 1
ATOM 715 O O . SER A 1 88 ? -17.084 -3.677 2.227 1.00 97.62 88 SER A O 1
ATOM 717 N N . ASN A 1 89 ? -19.247 -3.054 2.392 1.00 96.94 89 ASN A N 1
ATOM 718 C CA . ASN A 1 89 ? -19.589 -3.094 0.968 1.00 96.94 89 ASN A CA 1
ATOM 719 C C . ASN A 1 89 ? -19.592 -1.692 0.317 1.00 96.94 89 ASN A C 1
ATOM 721 O O . ASN A 1 89 ? -19.984 -1.558 -0.843 1.00 96.94 89 ASN A O 1
ATOM 725 N N . THR A 1 90 ? -19.121 -0.661 1.030 1.00 96.88 90 THR A N 1
ATOM 726 C CA . THR A 1 90 ? -19.057 0.742 0.562 1.00 96.88 90 THR A CA 1
ATOM 727 C C . THR A 1 90 ? -18.337 0.920 -0.768 1.00 96.88 90 THR A C 1
ATOM 729 O O . THR A 1 90 ? -18.674 1.815 -1.535 1.00 96.88 90 THR A O 1
ATOM 732 N N . ASN A 1 91 ? -17.362 0.062 -1.072 1.00 97.56 91 ASN A N 1
ATOM 733 C CA . ASN A 1 91 ? -16.612 0.114 -2.324 1.00 97.56 91 ASN A CA 1
ATOM 734 C C . ASN A 1 91 ? -17.086 -0.913 -3.370 1.00 97.56 91 ASN A C 1
ATOM 736 O O . ASN A 1 91 ? -16.354 -1.195 -4.317 1.00 97.56 91 ASN A O 1
ATOM 740 N N . SER A 1 92 ? -18.287 -1.484 -3.225 1.00 96.50 92 SER A N 1
ATOM 741 C CA . SER A 1 92 ? -18.807 -2.565 -4.087 1.00 96.50 92 SER A CA 1
ATOM 742 C C . SER A 1 92 ? -18.827 -2.210 -5.577 1.00 96.50 92 SER A C 1
ATOM 744 O O . SER A 1 92 ? -18.553 -3.061 -6.427 1.00 96.50 92 SER A O 1
ATOM 746 N N . ASN A 1 93 ? -19.082 -0.939 -5.883 1.00 95.56 93 ASN A N 1
ATOM 747 C CA . ASN A 1 93 ? -19.080 -0.355 -7.223 1.00 95.56 93 ASN A CA 1
ATOM 748 C C . ASN A 1 93 ? -17.824 0.489 -7.522 1.00 95.56 93 ASN A C 1
ATOM 750 O O . ASN A 1 93 ? -17.810 1.223 -8.507 1.00 95.56 93 ASN A O 1
ATOM 754 N N . TYR A 1 94 ? -16.777 0.395 -6.692 1.00 96.88 94 TYR A N 1
ATOM 755 C CA . TYR A 1 94 ? -15.496 1.094 -6.860 1.00 96.88 94 TYR A CA 1
ATOM 756 C C . TYR A 1 94 ? -15.569 2.634 -6.823 1.00 96.88 94 TYR A C 1
ATOM 758 O O . TYR A 1 94 ? -14.638 3.306 -7.272 1.00 96.88 94 TYR A O 1
ATOM 766 N N . THR A 1 95 ? -16.656 3.200 -6.290 1.00 96.19 95 THR A N 1
ATOM 767 C CA . THR A 1 95 ? -16.874 4.657 -6.231 1.00 96.19 95 THR A CA 1
ATOM 768 C C . THR A 1 95 ? -16.065 5.341 -5.133 1.00 96.19 95 THR A C 1
ATOM 770 O O . THR A 1 95 ? -15.488 6.396 -5.383 1.00 96.19 95 THR A O 1
ATOM 773 N N . VAL A 1 96 ? -15.962 4.733 -3.944 1.00 96.31 96 VAL A N 1
ATOM 774 C CA . VAL A 1 96 ? -15.152 5.268 -2.836 1.00 96.31 96 VAL A CA 1
ATOM 775 C C . VAL A 1 96 ? -13.675 5.270 -3.215 1.00 96.31 96 VAL A C 1
ATOM 777 O O . VAL A 1 96 ? -12.989 6.271 -3.044 1.00 96.31 96 VAL A O 1
ATOM 780 N N . CYS A 1 97 ? -13.168 4.160 -3.753 1.00 97.31 97 CYS A N 1
ATOM 781 C CA . CYS A 1 97 ? -11.791 4.056 -4.215 1.00 97.31 97 CYS A CA 1
ATOM 782 C C . CYS A 1 97 ? -11.664 3.039 -5.351 1.00 97.31 97 CYS A C 1
ATOM 784 O O . CYS A 1 97 ? -11.628 1.823 -5.139 1.00 97.31 97 CYS A O 1
ATOM 786 N N . SER A 1 98 ? -11.469 3.550 -6.567 1.00 96.62 98 SER A N 1
ATOM 787 C CA . SER A 1 98 ? -11.350 2.740 -7.787 1.00 96.62 98 SER A CA 1
ATOM 788 C C . SER A 1 98 ? -10.143 1.804 -7.825 1.00 96.62 98 SER A C 1
ATOM 790 O O . SER A 1 98 ? -10.085 0.874 -8.623 1.00 96.62 98 SER A O 1
ATOM 792 N N . SER A 1 99 ? -9.167 2.047 -6.952 1.00 95.75 99 SER A N 1
ATOM 793 C CA . SER A 1 99 ? -7.924 1.281 -6.866 1.00 95.75 99 SER A CA 1
ATOM 794 C C . SER A 1 99 ? -7.876 0.325 -5.666 1.00 95.75 99 SER A C 1
ATOM 796 O O . SER A 1 99 ? -6.850 -0.319 -5.431 1.00 95.75 99 SER A O 1
ATOM 798 N N . TYR A 1 100 ? -8.954 0.249 -4.885 1.00 97.00 100 TYR A N 1
ATOM 799 C CA . TYR A 1 100 ? -9.143 -0.706 -3.794 1.00 97.00 100 TYR A CA 1
ATOM 800 C C . TYR A 1 100 ? -10.052 -1.865 -4.220 1.00 97.00 100 TYR A C 1
ATOM 802 O O . TYR A 1 100 ? -10.768 -1.759 -5.217 1.00 97.00 100 TYR A O 1
ATOM 810 N N . PRO A 1 101 ? -10.027 -2.995 -3.488 1.00 97.00 101 PRO A N 1
ATOM 811 C CA . PRO A 1 101 ? -10.978 -4.071 -3.723 1.00 97.00 101 PRO A CA 1
ATOM 812 C C . PRO A 1 101 ? -12.418 -3.630 -3.428 1.00 97.00 101 PRO A C 1
ATOM 814 O O . PRO A 1 101 ? -12.653 -2.655 -2.716 1.00 97.00 101 PRO A O 1
ATOM 817 N N . PHE A 1 102 ? -13.379 -4.382 -3.967 1.00 97.31 102 PHE A N 1
ATOM 818 C CA . PHE A 1 102 ? -14.808 -4.070 -3.861 1.00 97.31 102 PHE A CA 1
ATOM 819 C C . PHE A 1 102 ? -15.368 -4.187 -2.429 1.00 97.31 102 PHE A C 1
ATOM 821 O O . PHE A 1 102 ? -16.374 -3.570 -2.098 1.00 97.31 102 PHE A O 1
ATOM 828 N N . ALA A 1 103 ? -14.722 -4.985 -1.582 1.00 97.88 103 ALA A N 1
ATOM 829 C CA . ALA A 1 103 ? -15.055 -5.166 -0.176 1.00 97.88 103 ALA A CA 1
ATOM 830 C C . ALA A 1 103 ? -13.855 -4.732 0.669 1.00 97.88 103 ALA A C 1
ATOM 832 O O . ALA A 1 103 ? -12.715 -4.984 0.272 1.00 97.88 103 ALA A O 1
ATOM 833 N N . LEU A 1 104 ? -14.098 -4.112 1.826 1.00 98.12 104 LEU A N 1
ATOM 834 C CA . LEU A 1 104 ? -13.052 -3.573 2.703 1.00 98.12 104 LEU A CA 1
ATOM 835 C C . LEU A 1 104 ? -13.241 -4.077 4.135 1.00 98.12 104 LEU A C 1
ATOM 837 O O . LEU A 1 104 ? -14.343 -3.984 4.665 1.00 98.12 104 LEU A O 1
ATOM 841 N N . ILE A 1 105 ? -12.179 -4.565 4.783 1.00 98.12 105 ILE A N 1
ATOM 842 C CA . ILE A 1 105 ? -12.223 -4.828 6.229 1.00 98.12 105 ILE A CA 1
ATOM 843 C C . ILE A 1 105 ? -11.910 -3.532 6.974 1.00 98.12 105 ILE A C 1
ATOM 845 O O . ILE A 1 105 ? -10.817 -2.972 6.841 1.00 98.12 105 ILE A O 1
ATOM 849 N N . VAL A 1 106 ? -12.872 -3.096 7.782 1.00 97.75 106 VAL A N 1
ATOM 850 C CA . VAL A 1 106 ? -12.807 -1.889 8.610 1.00 97.75 106 VAL A CA 1
ATOM 851 C C . VAL A 1 106 ? -13.160 -2.225 10.066 1.00 97.75 106 VAL A C 1
ATOM 853 O O . VAL A 1 106 ? -13.742 -3.282 10.334 1.00 97.75 106 VAL A O 1
ATOM 856 N N . PRO A 1 107 ? -12.802 -1.369 11.033 1.00 96.69 107 PRO A N 1
ATOM 857 C CA . PRO A 1 107 ? -13.219 -1.526 12.424 1.00 96.69 107 PRO A CA 1
ATOM 858 C C . PRO A 1 107 ? -14.747 -1.573 12.547 1.00 96.69 107 PRO A C 1
ATOM 860 O O . PRO A 1 107 ? -15.460 -0.792 11.916 1.00 96.69 107 PRO A O 1
ATOM 863 N N . LYS A 1 108 ? -15.268 -2.481 13.378 1.00 96.06 108 LYS A N 1
ATOM 864 C CA . LYS A 1 108 ? -16.715 -2.676 13.565 1.00 96.06 108 LYS A CA 1
ATOM 865 C C . LYS A 1 108 ? -17.422 -1.433 14.106 1.00 96.06 108 LYS A C 1
ATOM 867 O O . LYS A 1 108 ? -18.584 -1.215 13.786 1.00 96.06 108 LYS A O 1
ATOM 872 N N . SER A 1 109 ? -16.720 -0.628 14.901 1.00 95.94 109 SER A N 1
ATOM 873 C CA . SER A 1 109 ? -17.229 0.603 15.514 1.00 95.94 109 SER A CA 1
ATOM 874 C C . SER A 1 109 ? -17.317 1.802 14.565 1.00 95.94 109 SER A C 1
ATOM 876 O O . SER A 1 109 ? -17.823 2.843 14.977 1.00 95.94 109 SER A O 1
ATOM 878 N N . ILE A 1 110 ? -16.813 1.682 13.333 1.00 97.88 110 ILE A N 1
ATOM 879 C CA . ILE A 1 110 ? -16.833 2.752 12.332 1.00 97.88 110 ILE A CA 1
ATOM 880 C C . ILE A 1 110 ? -17.972 2.487 11.351 1.00 97.88 110 ILE A C 1
ATOM 882 O O . ILE A 1 110 ? -18.047 1.388 10.791 1.00 97.88 110 ILE A O 1
ATOM 886 N N . SER A 1 111 ? -18.845 3.472 11.129 1.00 97.50 111 SER A N 1
ATOM 887 C CA . SER A 1 111 ? -19.961 3.355 10.177 1.00 97.50 111 SER A CA 1
ATOM 888 C C . SER A 1 111 ? -19.500 3.497 8.722 1.00 97.50 111 SER A C 1
ATOM 890 O O . SER A 1 111 ? -18.367 3.890 8.441 1.00 97.50 111 SER A O 1
ATOM 892 N N . ASP A 1 112 ? -20.358 3.140 7.769 1.00 97.50 112 ASP A N 1
ATOM 893 C CA . ASP A 1 112 ? -20.042 3.293 6.346 1.00 97.50 112 ASP A CA 1
ATOM 894 C C . ASP A 1 112 ? -19.988 4.773 5.922 1.00 97.50 112 ASP A C 1
ATOM 896 O O . ASP A 1 112 ? -19.155 5.150 5.098 1.00 97.50 112 ASP A O 1
ATOM 900 N N . GLU A 1 113 ? -20.772 5.643 6.557 1.00 97.88 113 GLU A N 1
ATOM 901 C CA . GLU A 1 113 ? -20.708 7.098 6.377 1.00 97.88 113 GLU A CA 1
ATOM 902 C C . GLU A 1 113 ? -19.362 7.656 6.846 1.00 97.88 113 GLU A C 1
ATOM 904 O O . GLU A 1 113 ? -18.750 8.468 6.153 1.00 97.88 113 GLU A O 1
ATOM 909 N N . GLU A 1 114 ? -18.859 7.192 7.992 1.00 98.06 114 GLU A N 1
ATOM 910 C CA . GLU A 1 114 ? -17.552 7.602 8.515 1.00 98.06 114 GLU A CA 1
ATOM 911 C C . GLU A 1 114 ? -16.404 7.121 7.620 1.00 98.06 114 GLU A C 1
ATOM 913 O O . GLU A 1 114 ? -15.447 7.861 7.383 1.00 98.06 114 GLU A O 1
ATOM 918 N N . VAL A 1 115 ? -16.520 5.911 7.060 1.00 97.75 115 VAL A N 1
ATOM 919 C CA . VAL A 1 115 ? -15.601 5.387 6.036 1.00 97.75 115 VAL A CA 1
ATOM 920 C C . VAL A 1 115 ? -15.564 6.311 4.814 1.00 97.75 115 VAL A C 1
ATOM 922 O O . VAL A 1 115 ? -14.482 6.677 4.343 1.00 97.75 115 VAL A O 1
ATOM 925 N N . ILE A 1 116 ? -16.732 6.723 4.314 1.00 98.06 116 ILE A N 1
ATOM 926 C CA . ILE A 1 116 ? -16.849 7.627 3.163 1.00 98.06 116 ILE A CA 1
ATOM 927 C C . ILE A 1 116 ? -16.262 9.006 3.497 1.00 98.06 116 ILE A C 1
ATOM 929 O O . ILE A 1 116 ? -15.482 9.541 2.707 1.00 98.06 116 ILE A O 1
ATOM 933 N N . GLN A 1 117 ? -16.552 9.561 4.675 1.00 98.00 117 GLN A N 1
ATOM 934 C CA . GLN A 1 117 ? -16.004 10.847 5.119 1.00 98.00 117 GLN A CA 1
ATOM 935 C C . GLN A 1 117 ? -14.474 10.814 5.231 1.00 98.00 117 GLN A C 1
ATOM 937 O O . GLN A 1 117 ? -13.801 11.709 4.711 1.00 98.00 117 GLN A O 1
ATOM 942 N N . ALA A 1 118 ? -13.910 9.763 5.838 1.00 97.75 118 ALA A N 1
ATOM 943 C CA . ALA A 1 118 ? -12.464 9.584 5.966 1.00 97.75 118 ALA A CA 1
ATOM 944 C C . ALA A 1 118 ? -11.765 9.459 4.601 1.00 97.75 118 ALA A C 1
ATOM 946 O O . ALA A 1 118 ? -10.617 9.881 4.446 1.00 97.75 118 ALA A O 1
ATOM 947 N N . SER A 1 119 ? -12.459 8.926 3.587 1.00 97.62 119 SER A N 1
ATOM 948 C CA . SER A 1 119 ? -11.887 8.703 2.256 1.00 97.62 119 SER A CA 1
ATOM 949 C C . SER A 1 119 ? -11.363 9.964 1.586 1.00 97.62 119 SER A C 1
ATOM 951 O O . SER A 1 119 ? -10.288 9.935 0.988 1.00 97.62 119 SER A O 1
ATOM 953 N N . THR A 1 120 ? -12.029 11.097 1.785 1.00 96.88 120 THR A N 1
ATOM 954 C CA . THR A 1 120 ? -11.629 12.367 1.168 1.00 96.88 120 THR A CA 1
ATOM 955 C C . THR A 1 120 ? -10.315 12.920 1.723 1.00 96.88 120 THR A C 1
ATOM 957 O O . THR A 1 120 ? -9.659 13.718 1.058 1.00 96.88 120 THR A O 1
ATOM 960 N N . PHE A 1 121 ? -9.883 12.462 2.903 1.00 98.12 121 PHE A N 1
ATOM 961 C CA . PHE A 1 121 ? -8.646 12.903 3.546 1.00 98.12 121 PHE A CA 1
ATOM 962 C C . PHE A 1 121 ? -7.425 12.045 3.186 1.00 98.12 121 PHE A C 1
ATOM 964 O O . PHE A 1 121 ? -6.295 12.387 3.533 1.00 98.12 121 PHE A O 1
ATOM 971 N N . ARG A 1 122 ? -7.610 10.929 2.476 1.00 97.88 122 ARG A N 1
ATOM 972 C CA . ARG A 1 122 ? -6.528 10.012 2.092 1.00 97.88 122 ARG A CA 1
ATOM 973 C C . ARG A 1 122 ? -6.266 10.117 0.600 1.00 97.88 122 ARG A C 1
ATOM 975 O O . ARG A 1 122 ? -7.191 1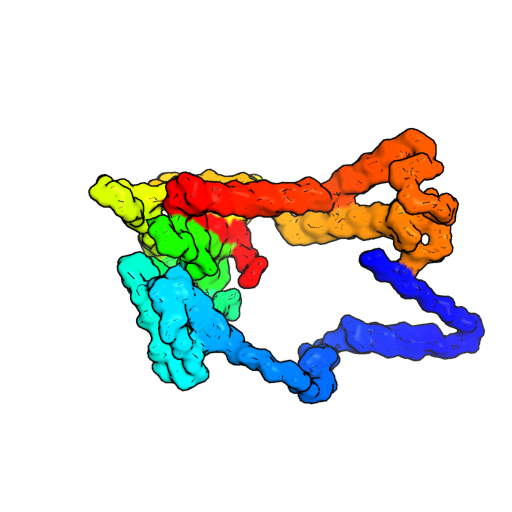0.130 -0.208 1.00 97.88 122 ARG A O 1
ATOM 982 N N . ALA A 1 123 ? -4.997 10.165 0.198 1.00 97.50 123 ALA A N 1
ATOM 983 C CA . ALA A 1 123 ? -4.652 10.327 -1.212 1.00 97.50 123 ALA A CA 1
ATOM 984 C C . ALA A 1 123 ? -5.279 9.213 -2.081 1.00 97.50 123 ALA A C 1
ATOM 986 O O . ALA A 1 123 ? -5.107 8.020 -1.816 1.00 97.50 123 ALA A O 1
ATOM 987 N N . ARG A 1 124 ? -6.004 9.613 -3.138 1.00 96.62 124 ARG A N 1
ATOM 988 C CA . ARG A 1 124 ? -6.811 8.721 -4.002 1.00 96.62 124 ARG A CA 1
ATOM 989 C C . ARG A 1 124 ? -7.848 7.883 -3.246 1.00 96.62 124 ARG A C 1
ATOM 991 O O . ARG A 1 124 ? -8.150 6.770 -3.671 1.00 96.62 124 ARG A O 1
ATOM 998 N N . CYS A 1 125 ? -8.331 8.384 -2.115 1.00 97.62 125 CYS A N 1
ATOM 999 C CA . CYS A 1 125 ? -9.328 7.727 -1.280 1.00 97.62 125 CYS A CA 1
ATOM 1000 C C . CYS A 1 125 ? -8.907 6.339 -0.765 1.00 97.62 125 CYS A C 1
ATOM 1002 O O . CYS A 1 125 ? -9.737 5.506 -0.406 1.00 97.62 125 CYS A O 1
ATOM 1004 N N . ARG A 1 126 ? -7.596 6.064 -0.709 1.00 97.88 126 ARG A N 1
ATOM 1005 C CA . ARG A 1 126 ? -7.039 4.806 -0.185 1.00 97.88 126 ARG A CA 1
ATOM 1006 C C . ARG A 1 126 ? -6.981 4.865 1.342 1.00 97.88 126 ARG A C 1
ATOM 1008 O O . ARG A 1 126 ? -5.928 5.111 1.929 1.00 97.88 126 ARG A O 1
ATOM 1015 N N . ILE A 1 127 ? -8.139 4.680 1.962 1.00 97.62 127 ILE A N 1
ATOM 1016 C CA . ILE A 1 127 ? -8.335 4.720 3.416 1.00 97.62 127 ILE A CA 1
ATOM 1017 C C . ILE A 1 127 ? -7.588 3.610 4.172 1.00 97.62 127 ILE A C 1
ATOM 1019 O O . ILE A 1 127 ? -7.261 2.581 3.571 1.00 97.62 127 ILE A O 1
ATOM 1023 N N . PRO A 1 128 ? -7.341 3.785 5.484 1.00 98.00 128 PRO A N 1
ATOM 1024 C CA . PRO A 1 128 ? -6.926 2.709 6.382 1.00 98.00 128 PRO A CA 1
ATOM 1025 C C . PRO A 1 128 ? -7.882 1.512 6.334 1.00 98.00 128 PRO A C 1
ATOM 1027 O O . PRO A 1 128 ? -9.041 1.612 6.725 1.00 98.00 128 PRO A O 1
ATOM 1030 N N . VAL A 1 129 ? -7.383 0.369 5.857 1.00 97.94 129 VAL A N 1
ATOM 1031 C CA . VAL A 1 129 ? -8.110 -0.913 5.829 1.00 97.94 129 VAL A CA 1
ATOM 1032 C C . VAL A 1 129 ? -7.226 -2.046 6.321 1.00 97.94 129 VAL A C 1
ATOM 1034 O O . VAL A 1 129 ? -6.013 -2.043 6.093 1.00 97.94 129 VAL A O 1
ATOM 1037 N N . VAL A 1 130 ? -7.830 -3.044 6.963 1.00 97.75 130 VAL A N 1
ATOM 1038 C CA . VAL A 1 130 ? -7.112 -4.228 7.450 1.00 97.75 130 VAL A CA 1
ATOM 1039 C C . VAL A 1 130 ? -6.720 -5.116 6.269 1.00 97.75 130 VAL A C 1
ATOM 1041 O O . VAL A 1 130 ? -7.543 -5.464 5.426 1.00 97.75 130 VAL A O 1
ATOM 1044 N N . SER A 1 131 ? -5.440 -5.478 6.209 1.00 96.88 131 SER A N 1
ATOM 1045 C CA . SER A 1 131 ? -4.875 -6.411 5.223 1.00 96.88 131 SER A CA 1
ATOM 1046 C C . SER A 1 131 ? -4.587 -7.784 5.823 1.00 96.88 131 SER A C 1
ATOM 1048 O O . SER A 1 131 ? -4.630 -8.782 5.112 1.00 96.88 131 SER A O 1
ATOM 1050 N N . TRP A 1 132 ? -4.296 -7.840 7.124 1.00 97.00 132 TRP A N 1
ATOM 1051 C CA . TRP A 1 132 ? -4.068 -9.081 7.859 1.00 97.00 132 TRP A CA 1
ATOM 1052 C C . TRP A 1 132 ? -4.406 -8.899 9.343 1.00 97.00 132 TRP A C 1
ATOM 1054 O O . TRP A 1 132 ? -4.295 -7.791 9.869 1.00 97.00 132 TRP A O 1
ATOM 1064 N N . CYS A 1 133 ? -4.799 -9.984 10.011 1.00 93.44 133 CYS A N 1
ATOM 1065 C CA . CYS A 1 133 ? -5.161 -10.020 11.426 1.00 93.44 133 CYS A CA 1
ATOM 1066 C C . CYS A 1 133 ? -4.496 -11.220 12.112 1.00 93.44 133 CYS A C 1
ATOM 1068 O O . CYS A 1 133 ? -4.526 -12.335 11.583 1.00 93.44 133 CYS A O 1
ATOM 1070 N N . HIS A 1 134 ? -3.919 -10.995 13.292 1.00 91.94 134 HIS A N 1
ATOM 1071 C CA . HIS A 1 134 ? -3.296 -12.030 14.101 1.00 91.94 134 HIS A CA 1
ATOM 1072 C C . HIS A 1 134 ? -4.375 -12.889 14.776 1.00 91.94 134 HIS A C 1
ATOM 1074 O O . HIS A 1 134 ? -5.145 -12.354 15.573 1.00 91.94 134 HIS A O 1
ATOM 1080 N N . PRO A 1 135 ? -4.404 -14.218 14.562 1.00 86.81 135 PRO A N 1
ATOM 1081 C CA . PRO A 1 135 ? -5.501 -15.068 15.033 1.00 86.81 135 PRO A CA 1
ATOM 1082 C C . PRO A 1 135 ? -5.603 -15.155 16.562 1.00 86.81 135 PRO A C 1
ATOM 1084 O O . PRO A 1 135 ? -6.704 -15.201 17.089 1.00 86.81 135 PRO A O 1
ATOM 1087 N N . GLY A 1 136 ? -4.469 -15.161 17.276 1.00 86.19 136 GLY A N 1
ATOM 1088 C CA . GLY A 1 136 ? -4.457 -15.178 18.746 1.00 86.19 136 GLY A CA 1
ATOM 1089 C C . GLY A 1 136 ? -4.690 -13.805 19.380 1.00 86.19 136 GLY A C 1
ATOM 1090 O O . GLY A 1 136 ? -5.600 -13.625 20.177 1.00 86.19 136 GLY A O 1
ATOM 1091 N N . THR A 1 137 ? -3.861 -12.817 19.030 1.00 88.00 137 THR A N 1
ATOM 1092 C CA . THR A 1 137 ? -3.868 -11.522 19.717 1.00 88.00 137 THR A CA 1
ATOM 1093 C C . THR A 1 137 ? -4.894 -10.543 19.164 1.00 88.00 137 THR A C 1
ATOM 1095 O O . THR A 1 137 ? -5.247 -9.625 19.887 1.00 88.00 137 THR A O 1
ATOM 1098 N N . GLY A 1 138 ? -5.342 -10.663 17.909 1.00 89.00 138 GLY A N 1
ATOM 1099 C CA . GLY A 1 138 ? -6.203 -9.678 17.240 1.00 89.00 138 GLY A CA 1
ATOM 1100 C C . GLY A 1 138 ? -5.484 -8.421 16.723 1.00 89.00 138 GLY A C 1
ATOM 1101 O O . GLY A 1 138 ? -6.153 -7.467 16.323 1.00 89.00 138 GLY A O 1
ATOM 1102 N N . ALA A 1 139 ? -4.142 -8.388 16.738 1.00 93.50 139 ALA A N 1
ATOM 1103 C CA . ALA A 1 139 ? -3.354 -7.304 16.134 1.00 93.50 139 ALA A CA 1
ATOM 1104 C C . ALA A 1 139 ? -3.562 -7.279 14.625 1.00 93.50 139 ALA A C 1
ATOM 1106 O O . ALA A 1 139 ? -3.657 -8.335 14.001 1.00 93.50 139 ALA A O 1
ATOM 1107 N N . VAL A 1 140 ? -3.568 -6.091 14.026 1.00 96.19 140 VAL A N 1
ATOM 1108 C CA . VAL A 1 140 ? -3.756 -5.962 12.579 1.00 96.19 140 VAL A CA 1
ATOM 1109 C C . VAL A 1 140 ? -2.581 -5.310 11.881 1.00 96.19 140 VAL A C 1
ATOM 1111 O O . VAL A 1 140 ? -1.935 -4.403 12.404 1.00 96.19 140 VAL A O 1
ATOM 1114 N N . LEU A 1 141 ? -2.373 -5.751 10.644 1.00 98.12 141 LEU A N 1
ATOM 1115 C CA . LEU A 1 141 ? -1.647 -5.005 9.632 1.00 98.12 141 LEU A CA 1
ATOM 1116 C C . LEU A 1 141 ? -2.667 -4.251 8.779 1.00 98.12 141 LEU A C 1
ATOM 1118 O O . LEU A 1 141 ? -3.400 -4.856 7.992 1.00 98.12 141 LEU A O 1
ATOM 1122 N N . GLY A 1 142 ? -2.724 -2.937 8.948 1.00 98.00 142 GLY A N 1
ATOM 1123 C CA . GLY A 1 142 ? -3.495 -2.023 8.120 1.00 98.00 142 GLY A CA 1
ATOM 1124 C C . GLY A 1 142 ? -2.663 -1.442 6.978 1.00 98.00 142 GLY A C 1
ATOM 1125 O O . GLY A 1 142 ? -1.440 -1.336 7.077 1.00 98.00 142 GLY A O 1
ATOM 1126 N N . ARG A 1 143 ? -3.333 -1.017 5.905 1.00 98.19 143 ARG A N 1
ATOM 1127 C CA . ARG A 1 143 ? -2.722 -0.247 4.812 1.00 98.19 143 ARG A CA 1
ATOM 1128 C C . ARG A 1 143 ? -3.558 0.973 4.440 1.00 98.19 143 ARG A C 1
ATOM 1130 O O . ARG A 1 143 ? -4.784 0.907 4.493 1.00 98.19 143 ARG A O 1
ATOM 1137 N N . SER A 1 144 ? -2.904 2.045 4.009 1.00 98.38 144 SER A N 1
ATOM 1138 C CA . SER A 1 144 ? -3.543 3.251 3.460 1.00 98.38 144 SER A CA 1
ATOM 1139 C C . SER A 1 144 ? -2.606 3.994 2.504 1.00 98.38 144 SER A C 1
ATOM 1141 O O . SER A 1 144 ? -1.458 3.605 2.315 1.00 98.38 144 SER A O 1
ATOM 1143 N N . ALA A 1 145 ? -3.075 5.067 1.869 1.00 98.12 145 ALA A N 1
ATOM 1144 C CA . ALA A 1 145 ? -2.189 6.105 1.344 1.00 98.12 145 ALA A CA 1
ATOM 1145 C C . ALA A 1 145 ? -1.954 7.211 2.385 1.00 98.12 145 ALA A C 1
ATOM 1147 O O . ALA A 1 145 ? -2.606 7.255 3.430 1.00 98.12 145 ALA A O 1
ATOM 1148 N N . GLN A 1 146 ? -1.032 8.123 2.076 1.00 97.69 146 GLN A N 1
ATOM 1149 C CA . GLN A 1 146 ? -0.749 9.278 2.923 1.00 97.69 146 GLN A CA 1
ATOM 1150 C C . GLN A 1 146 ? -2.009 10.129 3.197 1.00 97.69 146 GLN A C 1
ATOM 1152 O O . GLN A 1 146 ? -2.886 10.222 2.323 1.00 97.69 146 GLN A O 1
ATOM 1157 N N . PRO A 1 147 ? -2.081 10.794 4.362 1.00 97.75 147 PRO A N 1
ATOM 1158 C CA . PRO A 1 147 ? -3.092 11.813 4.624 1.00 97.75 147 PRO A CA 1
ATOM 1159 C C . PRO A 1 147 ? -2.849 13.082 3.787 1.00 97.75 147 PRO A C 1
ATOM 1161 O O . PRO A 1 147 ? -1.720 13.387 3.391 1.00 97.75 147 PRO A O 1
ATOM 1164 N N . LEU A 1 148 ? -3.919 13.829 3.524 1.00 97.06 148 LEU A N 1
ATOM 1165 C CA . LEU A 1 148 ? -3.921 15.104 2.806 1.00 97.06 148 LEU A CA 1
ATOM 1166 C C . LEU A 1 148 ? -3.932 16.272 3.804 1.00 97.06 148 LEU A C 1
ATOM 1168 O O . LEU A 1 148 ? -4.917 16.997 3.920 1.00 97.06 148 LEU A O 1
ATOM 1172 N N . VAL A 1 149 ? -2.832 16.452 4.546 1.00 94.88 149 VAL A N 1
ATOM 1173 C CA . VAL A 1 149 ? -2.733 17.478 5.610 1.00 94.88 149 VAL A CA 1
ATOM 1174 C C . VAL A 1 149 ? -2.600 18.910 5.073 1.00 94.88 149 VAL A C 1
AT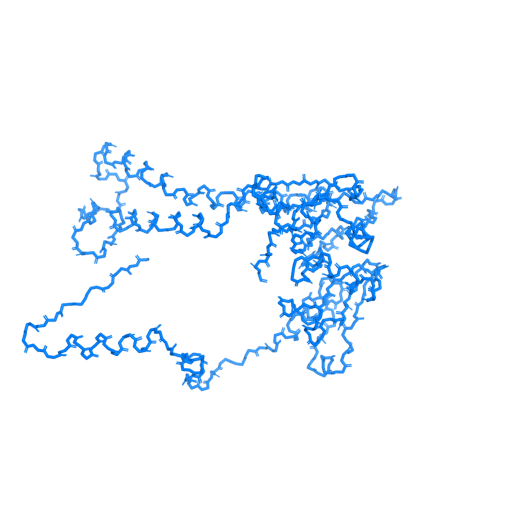OM 1176 O O . VAL A 1 149 ? -2.580 19.867 5.848 1.00 94.88 149 VAL A O 1
ATOM 1179 N N . GLY A 1 150 ? -2.552 19.082 3.749 1.00 90.44 150 GLY A N 1
ATOM 1180 C CA . GLY A 1 150 ? -2.507 20.389 3.104 1.00 90.44 150 GLY A CA 1
ATOM 1181 C C . GLY A 1 150 ? -1.122 21.020 3.076 1.00 90.44 150 GLY A C 1
ATOM 1182 O O . GLY A 1 150 ? -0.204 20.580 3.759 1.00 90.44 150 GLY A O 1
ATOM 1183 N N . LEU A 1 151 ? -0.978 22.081 2.275 1.00 88.00 151 LEU A N 1
ATOM 1184 C CA . LEU A 1 151 ? 0.299 22.785 2.082 1.00 88.00 151 LEU A CA 1
ATOM 1185 C C . LEU A 1 151 ? 0.872 23.332 3.398 1.00 88.00 151 LEU A C 1
ATOM 1187 O O . LEU A 1 151 ? 2.080 23.306 3.604 1.00 88.00 151 LEU A O 1
ATOM 1191 N N . MET A 1 152 ? -0.007 23.791 4.294 1.00 87.06 152 MET A N 1
ATOM 1192 C CA . MET A 1 152 ? 0.351 24.294 5.626 1.00 87.06 152 MET A CA 1
ATOM 1193 C C . MET A 1 152 ? 0.469 23.185 6.687 1.00 87.06 152 MET A C 1
ATOM 1195 O O . MET A 1 152 ? 0.734 23.484 7.847 1.00 87.06 152 MET A O 1
ATOM 1199 N N . MET A 1 153 ? 0.263 21.915 6.314 1.00 84.56 153 MET A N 1
ATOM 1200 C CA . MET A 1 153 ? 0.301 20.736 7.195 1.00 84.56 153 MET A CA 1
ATOM 1201 C C . MET A 1 153 ? -0.576 20.834 8.455 1.00 84.56 153 MET A C 1
ATOM 1203 O O . MET A 1 153 ? -0.252 20.268 9.497 1.00 84.56 153 MET A O 1
ATOM 1207 N N . ASN A 1 154 ? -1.693 21.553 8.361 1.00 89.25 154 ASN A N 1
ATOM 1208 C CA . ASN A 1 154 ? -2.615 21.810 9.465 1.00 89.25 154 ASN A CA 1
ATOM 1209 C C . ASN A 1 154 ? -4.040 21.297 9.203 1.00 89.25 154 ASN A C 1
ATOM 1211 O O . ASN A 1 154 ? -4.880 21.388 10.099 1.00 89.25 154 ASN A O 1
ATOM 1215 N N . MET A 1 155 ? -4.328 20.753 8.013 1.00 94.19 155 MET A N 1
ATOM 1216 C CA . MET A 1 155 ? -5.627 20.141 7.745 1.00 94.19 155 MET A CA 1
ATOM 1217 C C . MET A 1 155 ? -5.759 18.832 8.517 1.00 94.19 155 MET A C 1
ATOM 1219 O O . MET A 1 155 ? -4.822 18.035 8.614 1.00 94.19 155 MET A O 1
ATOM 1223 N N . ARG A 1 156 ? -6.953 18.621 9.065 1.00 95.62 156 ARG A N 1
ATOM 1224 C CA . ARG A 1 156 ? -7.301 17.483 9.913 1.00 95.62 156 ARG A CA 1
ATOM 1225 C C . ARG A 1 156 ? -8.628 16.896 9.466 1.00 95.62 156 ARG A C 1
ATOM 1227 O O . ARG A 1 156 ? -9.450 17.588 8.869 1.00 95.62 156 ARG A O 1
ATOM 1234 N N . SER A 1 157 ? -8.840 15.628 9.793 1.00 97.25 157 SER A N 1
ATOM 1235 C CA . SER A 1 157 ? -10.105 14.943 9.558 1.00 97.25 157 SER A CA 1
ATOM 1236 C C . SER A 1 157 ? -10.463 14.117 10.779 1.00 97.25 157 SER A C 1
ATOM 1238 O O . SER A 1 157 ? -9.809 13.117 11.065 1.00 97.25 157 SER A O 1
ATOM 1240 N N . ASN A 1 158 ? -11.532 14.509 11.475 1.00 97.19 158 ASN A N 1
ATOM 1241 C CA . ASN A 1 158 ? -12.031 13.770 12.636 1.00 97.19 158 ASN A CA 1
ATOM 1242 C C . ASN A 1 158 ? -12.430 12.335 12.259 1.00 97.19 158 ASN A C 1
ATOM 1244 O O . ASN A 1 158 ? -12.236 11.419 13.053 1.00 97.19 158 ASN A O 1
ATOM 1248 N N . ALA A 1 159 ? -12.952 12.130 11.043 1.00 97.88 159 ALA A N 1
ATOM 1249 C CA . ALA A 1 159 ? -13.305 10.806 10.542 1.00 97.88 159 ALA A CA 1
ATOM 1250 C C . ALA A 1 159 ? -12.059 9.926 10.325 1.00 97.88 159 ALA A C 1
ATOM 1252 O O . ALA A 1 159 ? -12.066 8.765 10.731 1.00 97.88 159 ALA A O 1
ATOM 1253 N N . ASP A 1 160 ? -10.972 10.468 9.753 1.00 98.19 160 ASP A N 1
ATOM 1254 C CA . ASP A 1 160 ? -9.709 9.721 9.602 1.00 98.19 160 ASP A CA 1
ATOM 1255 C C . ASP A 1 160 ? -9.047 9.456 10.959 1.00 98.19 160 ASP A C 1
ATOM 1257 O O . ASP A 1 160 ? -8.663 8.324 11.241 1.00 98.19 160 ASP A O 1
ATOM 1261 N N . GLU A 1 161 ? -8.990 10.460 11.839 1.00 97.56 161 GLU A N 1
ATOM 1262 C CA . GLU A 1 161 ? -8.442 10.319 13.193 1.00 97.56 161 GLU A CA 1
ATOM 1263 C C . GLU A 1 161 ? -9.203 9.249 13.993 1.00 97.56 161 GLU A C 1
ATOM 1265 O O . GLU A 1 161 ? -8.579 8.386 14.614 1.00 97.56 161 GLU A O 1
ATOM 1270 N N . LYS A 1 162 ? -10.543 9.236 13.924 1.00 96.94 162 LYS A N 1
ATOM 1271 C CA . LYS A 1 162 ? -11.384 8.209 14.558 1.00 96.94 162 LYS A CA 1
ATOM 1272 C C . LYS A 1 162 ? -11.150 6.826 13.944 1.00 96.94 162 LYS A C 1
ATOM 1274 O O . LYS A 1 162 ? -10.981 5.856 14.686 1.00 96.94 162 LYS A O 1
ATOM 1279 N N . LEU A 1 163 ? -11.102 6.730 12.612 1.00 97.62 163 LEU A N 1
ATOM 1280 C CA . LEU A 1 163 ? -10.833 5.482 11.897 1.00 97.62 163 LEU A CA 1
ATOM 1281 C C . LEU A 1 163 ? -9.469 4.900 12.295 1.00 97.62 163 LEU A C 1
ATOM 1283 O O . LEU A 1 163 ? -9.391 3.734 12.679 1.00 97.62 163 LEU A O 1
ATOM 1287 N N . VAL A 1 164 ? -8.407 5.707 12.294 1.00 97.38 164 VAL A N 1
ATOM 1288 C CA . VAL A 1 164 ? -7.064 5.270 12.702 1.00 97.38 164 VAL A CA 1
ATOM 1289 C C . VAL A 1 164 ? -7.032 4.894 14.185 1.00 97.38 164 VAL A C 1
ATOM 1291 O O . VAL A 1 164 ? -6.538 3.822 14.526 1.00 97.38 164 VAL A O 1
ATOM 1294 N N . ALA A 1 165 ? -7.628 5.700 15.070 1.00 95.44 165 ALA A N 1
ATOM 1295 C CA . ALA A 1 165 ? -7.677 5.409 16.505 1.00 95.44 165 ALA A CA 1
ATOM 1296 C C . ALA A 1 165 ? -8.442 4.114 16.833 1.00 95.44 165 ALA A C 1
ATOM 1298 O O . ALA A 1 165 ? -8.142 3.442 17.821 1.00 95.44 165 ALA A O 1
ATOM 1299 N N . SER A 1 166 ? -9.420 3.731 16.010 1.00 95.19 166 SER A N 1
ATOM 1300 C CA . SER A 1 166 ? -10.151 2.471 16.184 1.00 95.19 166 SER A CA 1
ATOM 1301 C C . SER A 1 166 ? -9.344 1.219 15.798 1.00 95.19 166 SER A C 1
ATOM 1303 O O . SER A 1 166 ? -9.745 0.114 16.157 1.00 95.19 166 SER A O 1
ATOM 1305 N N . LEU A 1 167 ? -8.160 1.373 15.183 1.00 95.12 167 LEU A N 1
ATOM 1306 C CA . LEU A 1 167 ? -7.183 0.283 15.030 1.00 95.12 167 LEU A CA 1
ATOM 1307 C C . LEU A 1 167 ? -6.481 -0.076 16.358 1.00 95.12 167 LEU A C 1
ATOM 1309 O O . LEU A 1 167 ? -5.940 -1.180 16.487 1.00 95.12 167 LEU A O 1
ATOM 1313 N N . CYS A 1 168 ? -6.511 0.825 17.351 1.00 91.50 168 CYS A N 1
ATOM 1314 C CA . CYS A 1 168 ? -6.030 0.605 18.721 1.00 91.50 168 CYS A CA 1
ATOM 1315 C C . CYS A 1 168 ? -7.072 -0.178 19.540 1.00 91.50 168 CYS A C 1
ATOM 1317 O O . CYS A 1 168 ? -7.703 0.360 20.463 1.00 91.50 168 CYS A O 1
ATOM 1319 N N . THR A 1 169 ? -7.292 -1.440 19.163 1.00 87.38 169 THR A N 1
ATOM 1320 C CA . THR A 1 169 ? -8.231 -2.352 19.835 1.00 87.38 169 THR A CA 1
ATOM 1321 C C . THR A 1 169 ? -7.809 -2.639 21.278 1.00 87.38 169 THR A C 1
ATOM 1323 O O . THR A 1 169 ? -6.654 -2.428 21.653 1.00 87.38 169 THR A O 1
ATOM 1326 N N . GLN A 1 170 ? -8.738 -3.103 22.116 1.00 84.56 170 GLN A N 1
ATOM 1327 C CA . GLN A 1 170 ? -8.389 -3.544 23.469 1.00 84.56 170 GLN A CA 1
ATOM 1328 C C . GLN A 1 170 ? -7.503 -4.796 23.419 1.00 84.56 170 GLN A C 1
ATOM 1330 O O . GLN A 1 170 ? -7.626 -5.627 22.512 1.00 84.56 170 GLN A O 1
ATOM 1335 N N . LEU A 1 171 ? -6.583 -4.909 24.378 1.00 77.75 171 LEU A N 1
ATOM 1336 C CA . LEU A 1 171 ? -5.812 -6.128 24.580 1.00 77.75 171 LEU A CA 1
ATOM 1337 C C . LEU A 1 171 ? -6.687 -7.202 25.239 1.00 77.75 171 LEU A C 1
ATOM 1339 O O . LEU A 1 171 ? -7.555 -6.915 26.059 1.00 77.75 171 LEU A O 1
ATOM 1343 N N . VAL A 1 172 ? -6.442 -8.459 24.869 1.00 69.88 172 VAL A N 1
ATOM 1344 C CA . VAL A 1 172 ? -7.162 -9.636 25.396 1.00 69.88 172 VAL A CA 1
ATOM 1345 C C . VAL A 1 172 ? -6.726 -9.965 26.839 1.00 69.88 172 VAL A C 1
ATOM 1347 O O . VAL A 1 172 ? -7.283 -10.848 27.478 1.00 69.88 172 VAL A O 1
ATOM 1350 N N . ASP A 1 173 ? -5.755 -9.233 27.393 1.00 68.62 173 ASP A N 1
ATOM 1351 C CA . ASP A 1 173 ? -5.130 -9.484 28.699 1.00 68.62 173 ASP A CA 1
ATOM 1352 C C . ASP A 1 173 ? -5.989 -9.090 29.921 1.00 68.62 173 ASP A C 1
ATOM 1354 O O . ASP A 1 173 ? -5.519 -9.163 31.057 1.00 68.62 173 ASP A O 1
ATOM 1358 N N . GLY A 1 174 ? -7.242 -8.671 29.704 1.00 60.50 174 GLY A N 1
ATOM 1359 C CA . GLY A 1 174 ? -8.214 -8.372 30.760 1.00 60.50 174 GLY A CA 1
ATOM 1360 C C . GLY A 1 174 ? -7.941 -7.090 31.554 1.00 60.50 174 GLY A C 1
ATOM 1361 O O . GLY A 1 174 ? -8.720 -6.759 32.443 1.00 60.50 174 GLY A O 1
ATOM 1362 N N . LYS A 1 175 ? -6.877 -6.335 31.238 1.00 66.00 175 LYS A N 1
ATOM 1363 C CA . LYS A 1 175 ? -6.494 -5.108 31.966 1.00 66.00 175 LYS A CA 1
ATOM 1364 C C . LYS A 1 175 ? -7.087 -3.824 31.379 1.00 66.00 175 LYS A C 1
ATOM 1366 O O . LYS A 1 175 ? -6.774 -2.735 31.854 1.00 66.00 175 LYS A O 1
ATOM 1371 N N . GLY A 1 176 ? -7.911 -3.929 30.334 1.00 67.69 176 GLY A N 1
ATOM 1372 C CA . GLY A 1 176 ? -8.537 -2.779 29.665 1.00 67.69 176 GLY A CA 1
ATOM 1373 C C . GLY A 1 176 ? -7.547 -1.848 28.952 1.00 67.69 176 GLY A C 1
ATOM 1374 O O . GLY A 1 176 ? -7.929 -0.767 28.500 1.00 67.69 176 GLY A O 1
ATOM 1375 N N . SER A 1 177 ? -6.278 -2.246 28.834 1.00 79.38 177 SER A N 1
ATOM 1376 C CA . SER A 1 177 ? -5.238 -1.488 28.148 1.00 79.38 177 SER A CA 1
ATOM 1377 C C . SER A 1 177 ? -5.480 -1.514 26.633 1.00 79.38 177 SER A C 1
ATOM 1379 O O . SER A 1 177 ? -5.879 -2.524 26.041 1.00 79.38 177 SER A O 1
ATOM 1381 N N . ARG A 1 178 ? -5.278 -0.366 25.978 1.00 84.69 178 ARG A N 1
ATOM 1382 C CA . ARG A 1 178 ? -5.386 -0.273 24.517 1.00 84.69 178 ARG A CA 1
ATOM 1383 C C . ARG A 1 178 ? -4.086 -0.735 23.885 1.00 84.69 178 ARG A C 1
ATOM 1385 O O . ARG A 1 178 ? -2.999 -0.377 24.335 1.00 84.69 178 ARG A O 1
ATOM 1392 N N . ARG A 1 179 ? -4.215 -1.492 22.803 1.00 89.38 179 ARG A N 1
ATOM 1393 C CA . ARG A 1 179 ? -3.090 -1.913 21.981 1.00 89.38 179 ARG A CA 1
ATOM 1394 C C . ARG A 1 179 ? -2.372 -0.697 21.410 1.00 89.38 179 ARG A C 1
ATOM 1396 O O . ARG A 1 179 ? -3.011 0.231 20.913 1.00 89.38 179 ARG A O 1
ATOM 1403 N N . LYS A 1 180 ? -1.042 -0.744 21.424 1.00 93.38 180 LYS A N 1
ATOM 1404 C CA . LYS A 1 180 ? -0.204 0.250 20.753 1.00 93.38 180 LYS A CA 1
ATOM 1405 C C . LYS A 1 180 ? -0.425 0.204 19.238 1.00 93.38 180 LYS A C 1
ATOM 1407 O O . LYS A 1 180 ? -0.512 -0.882 18.658 1.00 93.38 180 LYS A O 1
ATOM 1412 N N . LEU A 1 181 ? -0.481 1.373 18.606 1.00 96.50 181 LEU A N 1
ATOM 1413 C CA . LEU A 1 181 ? -0.519 1.507 17.153 1.00 96.50 181 LEU A CA 1
ATOM 1414 C C . LEU A 1 181 ? 0.766 2.153 16.650 1.00 96.50 181 LEU A C 1
ATOM 1416 O O . LEU A 1 181 ? 1.171 3.214 17.119 1.00 96.50 181 LEU A O 1
ATOM 1420 N N . TYR A 1 182 ? 1.379 1.525 15.657 1.00 98.06 182 TYR A N 1
ATOM 1421 C CA . TYR A 1 182 ? 2.464 2.121 14.895 1.00 98.06 182 TYR A CA 1
ATOM 1422 C C . TYR A 1 182 ? 1.950 2.582 13.537 1.00 98.06 182 TYR A C 1
ATOM 1424 O O . TYR A 1 182 ? 1.341 1.806 12.803 1.00 98.06 182 TYR A O 1
ATOM 1432 N N . ILE A 1 183 ? 2.215 3.835 13.188 1.00 98.19 183 ILE A N 1
ATOM 1433 C CA . ILE A 1 183 ? 1.966 4.379 11.857 1.00 98.19 183 ILE A CA 1
ATOM 1434 C C . ILE A 1 183 ? 3.303 4.385 11.124 1.00 98.19 183 ILE A C 1
ATOM 1436 O O . ILE A 1 183 ? 4.182 5.204 11.386 1.00 98.19 183 ILE A O 1
ATOM 1440 N N . ALA A 1 184 ? 3.470 3.415 10.237 1.00 97.94 184 ALA A N 1
ATOM 1441 C CA . ALA A 1 184 ? 4.708 3.165 9.528 1.00 97.94 184 ALA A CA 1
ATOM 1442 C C . ALA A 1 184 ? 4.665 3.805 8.135 1.00 97.94 184 ALA A C 1
ATOM 1444 O O . ALA A 1 184 ? 4.088 3.252 7.194 1.00 97.94 184 ALA A O 1
ATOM 1445 N N . ASP A 1 185 ? 5.300 4.966 7.998 1.00 97.94 185 ASP A N 1
ATOM 1446 C CA . ASP A 1 185 ? 5.522 5.611 6.711 1.00 97.94 185 ASP A CA 1
ATOM 1447 C C . ASP A 1 185 ? 6.756 4.994 6.048 1.00 97.94 185 ASP A C 1
ATOM 1449 O O . ASP A 1 185 ? 7.886 5.102 6.531 1.00 97.94 185 ASP A O 1
ATOM 1453 N N . ALA A 1 186 ? 6.562 4.331 4.912 1.00 97.88 186 ALA A N 1
ATOM 1454 C CA . ALA A 1 186 ? 7.658 3.673 4.215 1.00 97.88 186 ALA A CA 1
ATOM 1455 C C . ALA A 1 186 ? 8.732 4.667 3.737 1.00 97.88 186 ALA A C 1
ATOM 1457 O O . ALA A 1 186 ? 9.880 4.280 3.534 1.00 97.88 186 ALA A O 1
ATOM 1458 N N . ARG A 1 187 ? 8.389 5.946 3.543 1.00 97.62 187 ARG A N 1
ATOM 1459 C CA . ARG A 1 187 ? 9.274 6.936 2.919 1.00 97.62 187 ARG A CA 1
ATOM 1460 C C . ARG A 1 187 ? 10.403 7.387 3.856 1.00 97.62 187 ARG A C 1
ATOM 1462 O O . ARG A 1 187 ? 10.270 7.345 5.078 1.00 97.62 187 ARG A O 1
ATOM 1469 N N . PRO A 1 188 ? 11.485 7.963 3.306 1.00 97.00 188 PRO A N 1
ATOM 1470 C CA . PRO A 1 188 ? 12.365 8.846 4.057 1.00 97.00 188 PRO A CA 1
ATOM 1471 C C . PRO A 1 188 ? 11.602 10.063 4.578 1.00 97.00 188 PRO A C 1
ATOM 1473 O O . PRO A 1 188 ? 10.798 10.653 3.850 1.00 97.00 188 PRO A O 1
ATOM 1476 N N . ARG A 1 189 ? 11.929 10.511 5.795 1.00 96.06 189 ARG A N 1
ATOM 1477 C CA . ARG A 1 189 ? 11.303 11.681 6.435 1.00 96.06 189 ARG A CA 1
ATOM 1478 C C . ARG A 1 189 ? 11.342 12.936 5.556 1.00 96.06 189 ARG A C 1
ATOM 1480 O O . ARG A 1 189 ? 10.342 13.635 5.433 1.00 96.06 189 ARG A O 1
ATOM 1487 N N . LYS A 1 190 ? 12.467 13.175 4.868 1.00 96.00 190 LYS A N 1
ATOM 1488 C CA . LYS A 1 190 ? 12.619 14.281 3.903 1.00 96.00 190 LYS A CA 1
ATOM 1489 C C . LYS A 1 190 ? 11.604 14.205 2.754 1.00 96.00 190 LYS A C 1
ATOM 1491 O O . LYS A 1 190 ? 11.025 15.214 2.369 1.00 96.00 190 LYS A O 1
ATOM 1496 N N . ASN A 1 191 ? 11.331 13.001 2.247 1.00 96.00 191 ASN A N 1
ATOM 1497 C CA . ASN A 1 191 ? 10.384 12.796 1.155 1.00 96.00 191 ASN A CA 1
ATOM 1498 C C . ASN A 1 191 ? 8.948 12.959 1.659 1.00 96.00 191 ASN A C 1
ATOM 1500 O O . ASN A 1 191 ? 8.101 13.476 0.935 1.00 96.00 191 ASN A O 1
ATOM 1504 N N . ALA A 1 192 ? 8.655 12.524 2.884 1.00 95.12 192 ALA A N 1
ATOM 1505 C CA . ALA A 1 192 ? 7.362 12.764 3.510 1.00 95.12 192 ALA A CA 1
ATOM 1506 C C . ALA A 1 192 ? 7.081 14.265 3.687 1.00 95.12 192 ALA A C 1
ATOM 1508 O O . ALA A 1 192 ? 6.025 14.733 3.265 1.00 95.12 192 ALA A O 1
ATOM 1509 N N . LEU A 1 193 ? 8.066 15.028 4.175 1.00 94.19 193 LEU A N 1
ATOM 1510 C CA . LEU A 1 193 ? 7.983 16.486 4.296 1.00 94.19 193 LEU A CA 1
ATOM 1511 C C . LEU A 1 193 ? 7.778 17.167 2.932 1.00 94.19 193 LEU A C 1
ATOM 1513 O O . LEU A 1 193 ? 6.879 17.990 2.783 1.00 94.19 193 LEU A O 1
ATOM 1517 N N . ALA A 1 194 ? 8.541 16.768 1.910 1.00 94.25 194 ALA A N 1
ATOM 1518 C CA . ALA A 1 194 ? 8.371 17.286 0.551 1.00 94.25 194 ALA A CA 1
ATOM 1519 C C . ALA A 1 194 ? 6.972 16.990 -0.023 1.00 94.25 194 ALA A C 1
ATOM 1521 O O . ALA A 1 194 ? 6.406 17.810 -0.738 1.00 94.25 194 ALA A O 1
ATOM 1522 N N . ASN A 1 195 ? 6.379 15.836 0.306 1.00 93.88 195 ASN A N 1
ATOM 1523 C CA . ASN A 1 195 ? 4.994 15.544 -0.073 1.00 93.88 195 ASN A CA 1
ATOM 1524 C C . ASN A 1 195 ? 3.977 16.384 0.711 1.00 93.88 195 ASN A C 1
ATOM 1526 O O . ASN A 1 195 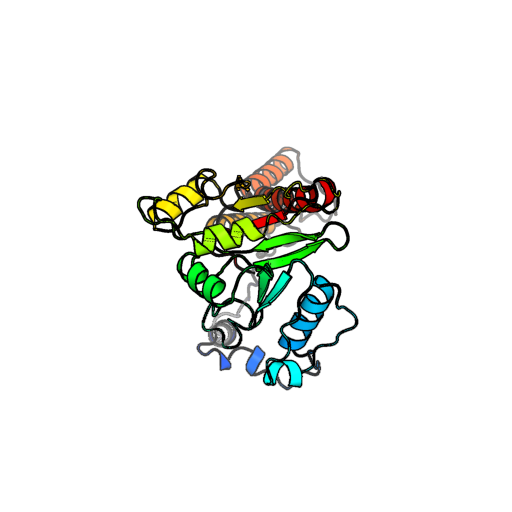? 2.937 16.723 0.149 1.00 93.88 195 ASN A O 1
ATOM 1530 N N . GLY A 1 196 ? 4.273 16.734 1.965 1.00 92.56 196 GLY A N 1
ATOM 1531 C CA . GLY A 1 196 ? 3.475 17.680 2.746 1.00 92.56 196 GLY A CA 1
ATOM 1532 C C . GLY A 1 196 ? 3.409 19.057 2.089 1.00 92.56 196 GLY A C 1
ATOM 1533 O O . GLY A 1 196 ? 2.328 19.605 1.902 1.00 92.56 196 GLY A O 1
ATOM 1534 N N . ALA A 1 197 ? 4.544 19.546 1.583 1.00 91.75 197 ALA A N 1
ATOM 1535 C CA . ALA A 1 197 ? 4.605 20.781 0.797 1.00 91.75 197 ALA A CA 1
ATOM 1536 C C . ALA A 1 197 ? 3.831 20.717 -0.541 1.00 91.75 197 ALA A C 1
ATOM 1538 O O . ALA A 1 197 ? 3.692 21.731 -1.212 1.00 91.75 197 ALA A O 1
ATOM 1539 N N . MET A 1 198 ? 3.311 19.546 -0.932 1.00 92.06 198 MET A N 1
ATOM 1540 C CA . MET A 1 198 ? 2.430 19.346 -2.093 1.00 92.06 198 MET A CA 1
ATOM 1541 C C . MET A 1 198 ? 0.991 18.968 -1.688 1.00 92.06 198 MET A C 1
ATOM 1543 O O . MET A 1 198 ? 0.238 18.435 -2.503 1.00 92.06 198 MET A O 1
ATOM 1547 N N . GLY A 1 199 ? 0.608 19.183 -0.426 1.00 91.94 199 GLY A N 1
ATOM 1548 C CA . GLY A 1 199 ? -0.740 18.927 0.086 1.00 91.94 199 GLY A CA 1
ATOM 1549 C C . GLY A 1 199 ? -0.977 17.521 0.648 1.00 91.94 199 GLY A C 1
ATOM 1550 O O . GLY A 1 199 ? -2.038 17.276 1.217 1.00 91.94 199 GLY A O 1
ATOM 1551 N N . GLY A 1 200 ? -0.009 16.607 0.507 1.00 94.62 200 GLY A N 1
ATOM 1552 C CA . GLY A 1 200 ? 0.013 15.308 1.190 1.00 94.62 200 GLY A CA 1
ATOM 1553 C C . GLY A 1 200 ? 0.584 15.433 2.600 1.00 94.62 200 GLY A C 1
ATOM 1554 O O . GLY A 1 200 ? 0.349 16.438 3.253 1.00 94.62 200 GLY A O 1
ATOM 1555 N N . GLY A 1 201 ? 1.383 14.457 3.044 1.00 94.25 201 GLY A N 1
ATOM 1556 C CA . GLY A 1 201 ? 2.162 14.544 4.287 1.00 94.25 201 GLY A CA 1
ATOM 1557 C C . GLY A 1 201 ? 2.179 13.240 5.077 1.00 94.25 201 GLY A C 1
ATOM 1558 O O . GLY A 1 201 ? 2.087 12.165 4.486 1.00 94.25 201 GLY A O 1
ATOM 1559 N N . SER A 1 202 ? 2.329 13.338 6.394 1.00 94.94 202 SER A N 1
ATOM 1560 C CA . SER A 1 202 ? 2.279 12.213 7.334 1.00 94.94 202 SER A CA 1
ATOM 1561 C C . SER A 1 202 ? 1.455 12.614 8.553 1.00 94.94 202 SER A C 1
ATOM 1563 O O . SER A 1 202 ? 1.251 13.798 8.815 1.00 94.94 202 SER A O 1
ATOM 1565 N N . GLU A 1 203 ? 0.978 11.622 9.291 1.00 95.50 203 GLU A N 1
ATOM 1566 C CA . GLU A 1 203 ? 0.305 11.799 10.569 1.00 95.50 203 GLU A CA 1
ATOM 1567 C C . GLU A 1 203 ? 1.221 12.509 11.586 1.00 95.50 203 GLU A C 1
ATOM 1569 O O . GLU A 1 203 ? 2.447 12.447 11.490 1.00 95.50 203 GLU A O 1
ATOM 1574 N N . SER A 1 204 ? 0.618 13.182 12.571 1.00 92.31 204 SER A N 1
ATOM 1575 C CA . SER A 1 204 ? 1.311 13.826 13.698 1.00 92.31 204 SER A CA 1
ATOM 1576 C C . SER A 1 204 ? 0.875 13.195 15.016 1.00 92.31 204 SER A C 1
ATOM 1578 O O . SER A 1 204 ? -0.321 12.992 15.232 1.00 92.31 204 SER A O 1
ATOM 1580 N N . SER A 1 205 ? 1.813 12.973 15.939 1.00 89.56 205 SER A N 1
ATOM 1581 C CA . SER A 1 205 ? 1.519 12.460 17.286 1.00 89.56 205 SER A CA 1
ATOM 1582 C C . SER A 1 205 ? 0.574 13.362 18.091 1.00 89.56 205 SER A C 1
ATOM 1584 O O . SER A 1 205 ? -0.072 12.880 19.015 1.00 89.56 205 SER A O 1
ATOM 1586 N N . SER A 1 206 ? 0.457 14.648 17.737 1.00 90.69 206 SER A N 1
ATOM 1587 C CA . SER A 1 206 ? -0.495 15.579 18.364 1.00 90.69 206 SER A CA 1
ATOM 1588 C C . SER A 1 206 ? -1.955 15.307 17.993 1.00 90.69 206 SER A C 1
ATOM 1590 O O . SER A 1 206 ? -2.849 15.664 18.751 1.00 90.69 206 SER A O 1
ATOM 1592 N N . ASN A 1 207 ? -2.195 14.718 16.818 1.00 93.00 207 ASN A N 1
ATOM 1593 C CA . ASN A 1 207 ? -3.537 14.522 16.260 1.00 93.00 207 ASN A CA 1
ATOM 1594 C C . ASN A 1 207 ? -3.946 13.042 16.313 1.00 93.00 207 ASN A C 1
ATOM 1596 O O . ASN A 1 207 ? -5.109 12.720 16.523 1.00 93.00 207 ASN A O 1
ATOM 1600 N N . TYR A 1 208 ? -2.977 12.135 16.165 1.00 94.38 208 TYR A N 1
ATOM 1601 C CA . TYR A 1 208 ? -3.181 10.689 16.202 1.00 94.38 208 TYR A CA 1
ATOM 1602 C C . TYR A 1 208 ? -2.713 10.146 17.551 1.00 94.38 208 TYR A C 1
ATOM 1604 O O . TYR A 1 208 ? -1.619 9.594 17.688 1.00 94.38 208 TYR A O 1
ATOM 1612 N N . PHE A 1 209 ? -3.547 10.341 18.571 1.00 87.31 209 PHE A N 1
ATOM 1613 C CA . PHE A 1 209 ? -3.255 9.900 19.934 1.00 87.31 209 PHE A CA 1
ATOM 1614 C C . PHE A 1 209 ? -3.007 8.387 20.004 1.00 87.31 209 PHE A C 1
ATOM 1616 O O . PHE A 1 209 ? -3.571 7.613 19.231 1.00 87.31 209 PHE A O 1
ATOM 1623 N N . HIS A 1 210 ? -2.188 7.954 20.966 1.00 85.56 210 HIS A N 1
ATOM 1624 C CA . HIS A 1 210 ? -1.819 6.542 21.173 1.00 85.56 210 HIS A CA 1
ATOM 1625 C C . HIS A 1 210 ? -1.136 5.874 19.964 1.00 85.56 210 HIS A C 1
ATOM 1627 O O . HIS A 1 210 ? -1.046 4.645 19.908 1.00 85.56 210 HIS A O 1
ATOM 1633 N N . SER A 1 211 ? -0.644 6.679 19.016 1.00 93.19 211 SER A N 1
ATOM 1634 C CA . SER A 1 211 ? 0.052 6.215 17.820 1.00 93.19 211 SER A CA 1
ATOM 1635 C C . SER A 1 211 ? 1.503 6.690 17.811 1.00 93.19 211 SER A C 1
ATOM 1637 O O . SER A 1 211 ? 1.792 7.851 18.108 1.00 93.19 211 SER A O 1
ATOM 1639 N N . GLU A 1 212 ? 2.422 5.806 17.434 1.00 95.81 212 GLU A N 1
ATOM 1640 C CA . GLU A 1 212 ? 3.833 6.133 17.221 1.00 95.81 212 GLU A CA 1
ATOM 1641 C C . GLU A 1 212 ? 4.146 6.131 15.723 1.00 95.81 212 GLU A C 1
ATOM 1643 O O . GLU A 1 212 ? 3.876 5.151 15.029 1.00 95.81 212 GLU A O 1
ATOM 1648 N N . ILE A 1 213 ? 4.706 7.229 15.216 1.00 96.44 213 ILE A N 1
ATOM 1649 C CA . ILE A 1 213 ? 5.010 7.385 13.790 1.00 96.44 213 ILE A CA 1
ATOM 1650 C C . ILE A 1 213 ? 6.464 7.008 13.531 1.00 96.44 213 ILE A C 1
ATOM 1652 O O . ILE A 1 213 ? 7.377 7.557 14.150 1.00 96.44 213 ILE A O 1
ATOM 1656 N N . VAL A 1 214 ? 6.679 6.107 12.576 1.00 97.38 214 VAL A N 1
ATOM 1657 C CA . VAL A 1 214 ? 7.998 5.575 12.217 1.00 97.38 214 VAL A CA 1
ATOM 1658 C C . VAL A 1 214 ? 8.224 5.737 10.716 1.00 97.38 214 VAL A C 1
ATOM 1660 O O . VAL A 1 214 ? 7.305 5.544 9.925 1.00 97.38 214 VAL A O 1
ATOM 1663 N N . PHE A 1 215 ? 9.453 6.083 10.322 1.00 97.75 215 PHE A N 1
ATOM 1664 C CA . PHE A 1 215 ? 9.860 6.226 8.921 1.00 97.75 215 PHE A CA 1
ATOM 1665 C C . PHE A 1 215 ? 10.869 5.139 8.548 1.00 97.75 215 PHE A C 1
ATOM 1667 O O . PHE A 1 215 ? 11.909 5.035 9.196 1.00 97.75 215 PHE A O 1
ATOM 1674 N N . PHE A 1 216 ? 10.610 4.364 7.490 1.00 97.19 216 PHE A N 1
ATOM 1675 C CA . PHE A 1 216 ? 11.521 3.282 7.072 1.00 97.19 216 PHE A CA 1
ATOM 1676 C C . PHE A 1 216 ? 12.619 3.704 6.098 1.00 97.19 216 PHE A C 1
ATOM 1678 O O . PHE A 1 216 ? 13.540 2.929 5.854 1.00 97.19 216 PHE A O 1
ATOM 1685 N N . GLY A 1 217 ? 12.556 4.913 5.533 1.00 96.94 217 GLY A N 1
ATOM 1686 C CA . GLY A 1 217 ? 13.629 5.384 4.655 1.00 96.94 217 GLY A CA 1
ATOM 1687 C C . GLY A 1 217 ? 13.694 4.683 3.296 1.00 96.94 217 GLY A C 1
ATOM 1688 O O . GLY A 1 217 ? 14.734 4.726 2.652 1.00 96.94 217 GLY A O 1
ATOM 1689 N N . ILE A 1 218 ? 12.606 4.059 2.838 1.00 97.44 218 ILE A N 1
ATOM 1690 C CA . ILE A 1 218 ? 12.551 3.358 1.551 1.00 97.44 218 ILE A CA 1
ATOM 1691 C C . ILE A 1 218 ? 12.328 4.375 0.431 1.00 97.44 218 ILE A C 1
ATOM 1693 O O . ILE A 1 218 ? 11.281 5.029 0.351 1.00 97.44 218 ILE A O 1
ATOM 1697 N N . ASP A 1 219 ? 13.320 4.507 -0.446 1.00 95.94 219 ASP A N 1
ATOM 1698 C CA . ASP A 1 219 ? 13.274 5.465 -1.542 1.00 95.94 219 ASP A CA 1
ATOM 1699 C C . ASP A 1 219 ? 12.149 5.199 -2.554 1.00 95.94 219 ASP A C 1
ATOM 1701 O O . ASP A 1 219 ? 11.528 4.137 -2.628 1.00 95.94 219 ASP A O 1
ATOM 1705 N N . ASN A 1 220 ? 11.860 6.227 -3.350 1.00 95.19 220 ASN A N 1
ATOM 1706 C CA . ASN A 1 220 ? 10.799 6.181 -4.345 1.00 95.19 220 ASN A CA 1
ATOM 1707 C C . ASN A 1 220 ? 11.173 5.316 -5.567 1.00 95.19 220 ASN A C 1
ATOM 1709 O O . ASN A 1 220 ? 12.319 4.922 -5.777 1.00 95.19 220 ASN A O 1
ATOM 1713 N N . ILE A 1 221 ? 10.188 5.088 -6.437 1.00 95.75 221 ILE A N 1
ATOM 1714 C CA . ILE A 1 221 ? 10.336 4.258 -7.640 1.00 95.75 221 ILE A CA 1
ATOM 1715 C C . ILE A 1 221 ? 11.411 4.742 -8.628 1.00 95.75 221 ILE A C 1
ATOM 1717 O O . ILE A 1 221 ? 11.855 3.949 -9.455 1.00 95.75 221 ILE A O 1
ATOM 1721 N N . HIS A 1 222 ? 11.805 6.020 -8.593 1.00 95.62 222 HIS A N 1
ATOM 1722 C CA . HIS A 1 222 ? 12.841 6.556 -9.479 1.00 95.62 222 HIS A CA 1
ATOM 1723 C C . HIS A 1 222 ? 14.224 6.115 -9.003 1.00 95.62 222 HIS A C 1
ATOM 1725 O O . HIS A 1 222 ? 14.967 5.540 -9.792 1.00 95.62 222 HIS A O 1
ATOM 1731 N N . ALA A 1 223 ? 14.502 6.241 -7.702 1.00 96.31 223 ALA A N 1
ATOM 1732 C CA . ALA A 1 223 ? 15.733 5.728 -7.102 1.00 96.31 223 ALA A CA 1
ATOM 1733 C C . ALA A 1 223 ? 15.863 4.207 -7.291 1.00 96.31 223 ALA A C 1
ATOM 1735 O O . ALA A 1 223 ? 16.904 3.722 -7.729 1.00 96.31 223 ALA A O 1
ATOM 1736 N N . MET A 1 224 ? 14.771 3.460 -7.075 1.00 97.06 224 MET A N 1
ATOM 1737 C CA . MET A 1 224 ? 14.745 2.006 -7.297 1.00 97.06 224 MET A CA 1
ATOM 1738 C C . MET A 1 224 ? 15.046 1.640 -8.758 1.00 97.06 224 MET A C 1
ATOM 1740 O O . MET A 1 224 ? 15.754 0.673 -9.031 1.00 97.06 224 MET A O 1
ATOM 1744 N N . ARG A 1 225 ? 14.525 2.420 -9.716 1.00 96.75 225 ARG A N 1
ATOM 1745 C CA . ARG A 1 225 ? 14.758 2.213 -11.152 1.00 96.75 225 ARG A CA 1
ATOM 1746 C C . ARG A 1 225 ? 16.203 2.503 -11.545 1.00 96.75 225 ARG A C 1
ATOM 1748 O O . ARG A 1 225 ? 16.777 1.730 -12.305 1.00 96.75 225 ARG A O 1
ATOM 1755 N N . GLU A 1 226 ? 16.774 3.595 -11.046 1.00 97.56 226 GLU A N 1
ATOM 1756 C CA . GLU A 1 226 ? 18.178 3.948 -11.276 1.00 97.56 226 GLU A CA 1
ATOM 1757 C C . GLU A 1 226 ? 19.119 2.907 -10.666 1.00 97.56 226 GLU A C 1
ATOM 1759 O O . GLU A 1 226 ? 20.053 2.456 -11.326 1.00 97.56 226 GLU A O 1
ATOM 1764 N N . SER A 1 227 ? 18.829 2.457 -9.444 1.00 97.81 227 SER A N 1
ATOM 1765 C CA . SER A 1 227 ? 19.574 1.386 -8.783 1.00 97.81 227 SER A CA 1
ATOM 1766 C C . SER A 1 227 ? 19.524 0.075 -9.573 1.00 97.81 227 SER A C 1
ATOM 1768 O O . SER A 1 227 ? 20.557 -0.551 -9.811 1.00 97.81 227 SER A O 1
ATOM 1770 N N . PHE A 1 228 ? 18.342 -0.309 -10.066 1.00 95.94 228 PHE A N 1
ATOM 1771 C CA . PHE A 1 228 ? 18.192 -1.492 -10.912 1.00 95.94 228 PHE A CA 1
ATOM 1772 C C . PHE A 1 228 ? 18.951 -1.371 -12.240 1.00 95.94 228 PHE A C 1
ATOM 1774 O O . PHE A 1 228 ? 19.519 -2.355 -12.713 1.00 95.94 228 PHE A O 1
ATOM 1781 N N . ALA A 1 229 ? 18.983 -0.179 -12.845 1.00 94.56 229 ALA A N 1
ATOM 1782 C CA . ALA A 1 229 ? 19.760 0.064 -14.057 1.00 94.56 229 ALA A CA 1
ATOM 1783 C C . ALA A 1 229 ? 21.261 -0.144 -13.802 1.00 94.56 229 ALA A C 1
ATOM 1785 O O . ALA A 1 229 ? 21.886 -0.910 -14.530 1.00 94.56 229 ALA A O 1
ATOM 1786 N N . ARG A 1 230 ? 21.804 0.421 -12.712 1.00 94.50 230 ARG A N 1
ATOM 1787 C CA . ARG A 1 230 ? 23.204 0.197 -12.310 1.00 94.50 230 ARG A CA 1
ATOM 1788 C C . ARG A 1 230 ? 23.502 -1.280 -12.033 1.00 94.50 230 ARG A C 1
ATOM 1790 O O . ARG A 1 230 ? 24.534 -1.780 -12.464 1.00 94.50 230 ARG A O 1
ATOM 1797 N N . LEU A 1 231 ? 22.589 -2.003 -11.374 1.00 93.31 231 LEU A N 1
ATOM 1798 C CA . LEU A 1 231 ? 22.740 -3.448 -11.158 1.00 93.31 231 LEU A CA 1
ATOM 1799 C C . LEU A 1 231 ? 22.782 -4.221 -12.481 1.00 93.31 231 LEU A C 1
ATOM 1801 O O . LEU A 1 231 ? 23.571 -5.150 -12.632 1.00 93.31 231 LEU A O 1
ATOM 1805 N N . ARG A 1 232 ? 21.915 -3.873 -13.434 1.00 89.94 232 ARG A N 1
ATOM 1806 C CA . ARG A 1 232 ? 21.909 -4.514 -14.749 1.00 89.94 232 ARG A CA 1
ATOM 1807 C C . ARG A 1 232 ? 23.240 -4.293 -15.462 1.00 89.94 232 ARG A C 1
ATOM 1809 O O . ARG A 1 232 ? 23.767 -5.251 -16.010 1.00 89.94 232 ARG A O 1
ATOM 1816 N N . ASP A 1 233 ? 23.762 -3.073 -15.438 1.00 86.25 233 ASP A N 1
ATOM 1817 C CA . ASP A 1 233 ? 25.020 -2.735 -16.105 1.00 86.25 233 ASP A CA 1
ATOM 1818 C C . ASP A 1 233 ? 26.213 -3.452 -15.426 1.00 86.25 233 ASP A C 1
ATOM 1820 O O . ASP A 1 233 ? 27.092 -3.989 -16.105 1.00 86.25 233 ASP A O 1
ATOM 1824 N N . TYR A 1 234 ? 26.179 -3.596 -14.092 1.00 86.25 234 TYR A N 1
ATOM 1825 C CA . TYR A 1 234 ? 27.100 -4.464 -13.345 1.00 86.25 234 TYR A CA 1
ATOM 1826 C C . TYR A 1 234 ? 27.017 -5.927 -13.803 1.00 86.25 234 TYR A C 1
ATOM 1828 O O . TYR A 1 234 ? 28.041 -6.547 -14.073 1.00 86.25 234 TYR A O 1
ATOM 1836 N N . LEU A 1 235 ? 25.809 -6.492 -13.908 1.00 84.00 235 LEU A N 1
ATOM 1837 C CA . LEU A 1 235 ? 25.614 -7.886 -14.322 1.00 84.00 235 LEU A CA 1
ATOM 1838 C C . LEU A 1 235 ? 26.017 -8.134 -15.776 1.00 84.00 235 LEU A C 1
ATOM 1840 O O . LEU A 1 235 ? 26.447 -9.238 -16.091 1.00 84.00 235 LEU A O 1
ATOM 1844 N N . ASP A 1 236 ? 25.881 -7.139 -16.647 1.00 79.69 236 ASP A N 1
ATOM 1845 C CA . ASP A 1 236 ? 26.349 -7.235 -18.028 1.00 79.69 236 ASP A CA 1
ATOM 1846 C C . ASP A 1 236 ? 27.883 -7.314 -18.084 1.00 79.69 236 ASP A C 1
ATOM 1848 O O . ASP A 1 236 ? 28.439 -8.147 -18.793 1.00 79.69 236 ASP A O 1
ATOM 1852 N N . THR A 1 237 ? 28.562 -6.522 -17.248 1.00 76.88 237 THR A N 1
ATOM 1853 C CA . THR A 1 237 ? 30.032 -6.442 -17.189 1.00 76.88 237 THR A CA 1
ATOM 1854 C C . THR A 1 237 ? 30.667 -7.629 -16.448 1.00 76.88 237 THR A C 1
ATOM 1856 O O . THR A 1 237 ? 31.648 -8.223 -16.895 1.00 76.88 237 THR A O 1
ATOM 1859 N N . HIS A 1 238 ? 30.117 -7.990 -15.288 1.00 73.69 238 HIS A N 1
ATOM 1860 C CA . HIS A 1 238 ? 30.724 -8.934 -14.342 1.00 73.69 238 HIS A CA 1
ATOM 1861 C C . HIS A 1 238 ? 29.968 -10.264 -14.225 1.00 73.69 238 HIS A C 1
ATOM 1863 O O . HIS A 1 238 ? 30.423 -11.169 -13.527 1.00 73.69 238 HIS A O 1
ATOM 1869 N N . GLY A 1 239 ? 28.810 -10.409 -14.872 1.00 70.38 239 GLY A N 1
ATOM 1870 C CA . GLY A 1 239 ? 28.013 -11.632 -14.817 1.00 70.38 239 GLY A CA 1
ATOM 1871 C C . GLY A 1 239 ? 28.575 -12.777 -15.663 1.00 70.38 239 GLY A C 1
ATOM 1872 O O . GLY A 1 239 ? 29.458 -12.609 -16.503 1.00 70.38 239 GLY A O 1
ATOM 1873 N N . ALA A 1 240 ? 28.009 -13.971 -15.467 1.00 66.00 240 ALA A N 1
ATOM 1874 C CA . ALA A 1 240 ? 28.397 -15.181 -16.201 1.00 66.00 240 ALA A CA 1
ATOM 1875 C C . ALA A 1 240 ? 28.075 -15.120 -17.710 1.00 66.00 240 ALA A C 1
ATOM 1877 O O . ALA A 1 240 ? 28.664 -15.852 -18.500 1.00 66.00 240 ALA A O 1
ATOM 1878 N N . ALA A 1 241 ? 27.138 -14.257 -18.111 1.00 63.38 241 ALA A N 1
ATOM 1879 C CA . ALA A 1 241 ? 26.760 -14.038 -19.499 1.00 63.38 241 ALA A CA 1
ATOM 1880 C C . ALA A 1 241 ? 26.614 -12.532 -19.752 1.00 63.38 241 ALA A C 1
ATOM 1882 O O . ALA A 1 241 ? 25.666 -11.924 -19.257 1.00 63.38 241 ALA A O 1
ATOM 1883 N N . SER A 1 242 ? 27.543 -11.960 -20.522 1.00 65.31 242 SER A N 1
ATOM 1884 C CA . SER A 1 242 ? 27.436 -10.588 -21.034 1.00 65.31 242 SER A CA 1
ATOM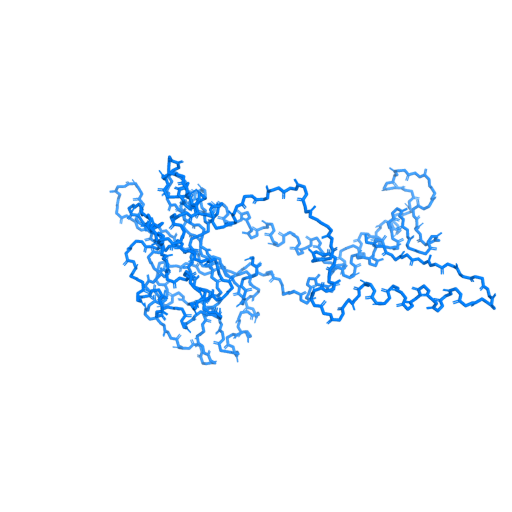 1885 C C . SER A 1 242 ? 26.553 -10.545 -22.281 1.00 65.31 242 SER A C 1
ATOM 1887 O O . SER A 1 242 ? 26.560 -11.484 -23.089 1.00 65.31 242 SER A O 1
ATOM 1889 N N . SER A 1 243 ? 25.804 -9.458 -22.461 1.00 64.56 243 SER A N 1
ATOM 1890 C CA . SER A 1 243 ? 24.918 -9.277 -23.609 1.00 64.56 243 SER A CA 1
ATOM 1891 C C . SER A 1 243 ? 25.648 -9.104 -24.944 1.00 64.56 243 SER A C 1
ATOM 1893 O O . SER A 1 243 ? 25.059 -9.382 -25.989 1.00 64.56 243 SER A O 1
ATOM 1895 N N . ASP A 1 244 ? 26.910 -8.668 -24.939 1.00 62.28 244 ASP A N 1
ATOM 1896 C CA . ASP A 1 244 ? 27.731 -8.556 -26.156 1.00 62.28 244 ASP A CA 1
ATOM 1897 C C . ASP A 1 244 ? 28.454 -9.866 -26.520 1.00 62.28 244 ASP A C 1
ATOM 1899 O O . ASP A 1 244 ? 29.092 -9.962 -27.568 1.00 62.28 244 ASP A O 1
ATOM 1903 N N . GLY A 1 245 ? 28.359 -10.888 -25.662 1.00 57.12 245 GLY A N 1
ATOM 1904 C CA . GLY A 1 245 ? 29.052 -12.150 -25.866 1.00 57.12 245 GLY A CA 1
ATOM 1905 C C . GLY A 1 245 ? 30.578 -12.015 -25.925 1.00 57.12 245 GLY A C 1
ATOM 1906 O O . GLY A 1 245 ? 31.216 -12.900 -26.503 1.00 57.12 245 GLY A O 1
ATOM 1907 N N . MET A 1 246 ? 31.168 -10.979 -25.321 1.00 55.19 246 MET A N 1
ATOM 1908 C CA . MET A 1 246 ? 32.609 -10.707 -25.311 1.00 55.19 246 MET A CA 1
ATOM 1909 C C . MET A 1 246 ? 33.140 -10.194 -23.954 1.00 55.19 246 MET A C 1
ATOM 1911 O O . MET A 1 246 ? 34.227 -10.604 -23.557 1.00 55.19 246 MET A O 1
ATOM 1915 N N . SER A 1 247 ? 32.387 -9.375 -23.210 1.00 53.88 247 SER A N 1
ATOM 1916 C CA . SER A 1 247 ? 32.892 -8.585 -22.066 1.00 53.88 247 SER A CA 1
ATOM 1917 C C . SER A 1 247 ? 32.760 -9.210 -20.672 1.00 53.88 247 SER A C 1
ATOM 1919 O O . SER A 1 247 ? 33.088 -8.564 -19.682 1.00 53.88 247 SER A O 1
ATOM 1921 N N . SER A 1 248 ? 32.354 -10.476 -20.544 1.00 55.16 248 SER A N 1
ATOM 1922 C CA . SER A 1 248 ? 32.304 -11.115 -19.222 1.00 55.16 248 SER A CA 1
ATOM 1923 C C . SER A 1 248 ? 33.725 -11.372 -18.694 1.00 55.16 248 SER A C 1
ATOM 1925 O O . SER A 1 248 ? 34.386 -12.308 -19.154 1.00 55.16 248 SER A O 1
ATOM 1927 N N . PHE A 1 249 ? 34.176 -10.603 -17.695 1.00 52.53 249 PHE A N 1
ATOM 1928 C CA . PHE A 1 249 ? 35.484 -10.783 -17.031 1.00 52.53 249 PHE A CA 1
ATOM 1929 C C . PHE A 1 249 ? 35.694 -12.190 -16.428 1.00 52.53 249 PHE A C 1
ATOM 1931 O O . PHE A 1 249 ? 36.822 -12.590 -16.161 1.00 52.53 249 PHE A O 1
ATOM 1938 N N . LEU A 1 250 ? 34.624 -12.973 -16.256 1.00 52.22 250 LEU A N 1
ATOM 1939 C CA . LEU A 1 250 ? 34.643 -14.343 -15.729 1.00 52.22 250 LEU A CA 1
ATOM 1940 C C . LEU A 1 250 ? 34.772 -15.435 -16.817 1.00 52.22 250 LEU A C 1
ATOM 1942 O O . LEU A 1 250 ? 34.450 -16.596 -16.577 1.00 52.22 250 LEU A O 1
ATOM 1946 N N . ARG A 1 251 ? 35.227 -15.094 -18.033 1.00 47.44 251 ARG A N 1
ATOM 1947 C CA . ARG A 1 251 ? 35.231 -16.007 -19.198 1.00 47.44 251 ARG A CA 1
ATOM 1948 C C . ARG A 1 251 ? 36.148 -17.223 -19.101 1.00 47.44 251 ARG A C 1
ATOM 1950 O O . ARG A 1 251 ? 35.984 -18.151 -19.885 1.00 47.44 251 ARG A O 1
ATOM 1957 N N . HIS A 1 252 ? 37.107 -17.246 -18.183 1.00 44.84 252 HIS A N 1
ATOM 1958 C CA . HIS A 1 252 ? 38.035 -18.371 -18.033 1.00 44.84 252 HIS A CA 1
ATOM 1959 C C . HIS A 1 252 ? 37.460 -19.493 -17.156 1.00 44.84 252 HIS A C 1
ATOM 1961 O O . HIS A 1 252 ? 38.066 -19.897 -16.172 1.00 44.84 252 HIS A O 1
ATOM 1967 N N . GLY A 1 253 ? 36.282 -20.001 -17.538 1.00 40.47 253 GLY A N 1
ATOM 1968 C CA . GLY A 1 253 ? 35.898 -21.405 -17.341 1.00 40.47 253 GLY A CA 1
ATOM 1969 C C . GLY A 1 253 ? 35.978 -22.001 -15.931 1.00 40.47 253 GLY A C 1
ATOM 1970 O O . GLY A 1 253 ? 36.149 -23.209 -15.816 1.00 40.47 253 GLY A O 1
ATOM 1971 N N . GLY A 1 254 ? 35.842 -21.207 -14.871 1.00 40.44 254 GLY A N 1
ATOM 1972 C CA . GLY A 1 254 ? 35.807 -21.700 -13.497 1.00 40.44 254 GLY A CA 1
ATOM 1973 C C . GLY A 1 254 ? 34.598 -21.148 -12.760 1.00 40.44 254 GLY A C 1
ATOM 1974 O O . GLY A 1 254 ? 34.381 -19.941 -12.725 1.00 40.44 254 GLY A O 1
ATOM 1975 N N . SER A 1 255 ? 33.822 -22.022 -12.123 1.00 43.00 255 SER A N 1
ATOM 1976 C CA . SER A 1 255 ? 32.788 -21.677 -11.138 1.00 43.00 255 SER A CA 1
ATOM 1977 C C . SER A 1 255 ? 33.396 -21.147 -9.831 1.00 43.00 255 SER A C 1
ATOM 1979 O O . SER A 1 255 ? 32.992 -21.540 -8.739 1.00 43.00 255 SER A O 1
ATOM 1981 N N . THR A 1 256 ? 34.408 -20.293 -9.919 1.00 42.22 256 THR A N 1
ATOM 1982 C CA . THR A 1 256 ? 35.131 -19.759 -8.775 1.00 42.22 256 THR A CA 1
ATOM 1983 C C . THR A 1 256 ? 34.975 -18.251 -8.766 1.00 42.22 256 THR A C 1
ATOM 1985 O O . THR A 1 256 ? 35.493 -17.529 -9.614 1.00 42.22 256 THR A O 1
ATOM 1988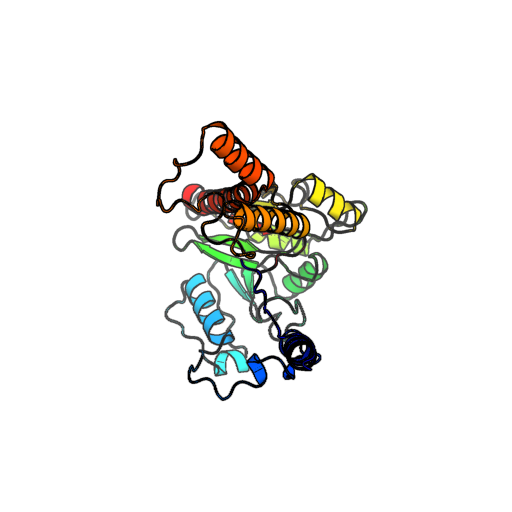 N N . TRP A 1 257 ? 34.290 -17.768 -7.734 1.00 48.94 257 TRP A N 1
ATOM 1989 C CA . TRP A 1 257 ? 34.330 -16.396 -7.223 1.00 48.94 257 TRP A CA 1
ATOM 1990 C C . TRP A 1 257 ? 35.762 -15.967 -6.789 1.00 48.94 257 TRP A C 1
ATOM 1992 O O . TRP A 1 257 ? 35.940 -15.335 -5.755 1.00 48.94 257 TRP A O 1
ATOM 2002 N N . GLY A 1 258 ? 36.809 -16.341 -7.534 1.00 44.88 258 GLY A N 1
ATOM 2003 C CA . GLY A 1 258 ? 38.210 -16.223 -7.114 1.00 44.88 258 GLY A CA 1
ATOM 2004 C C . GLY A 1 258 ? 39.261 -16.395 -8.218 1.00 44.88 258 GLY A C 1
ATOM 2005 O O . GLY A 1 258 ? 40.426 -16.588 -7.899 1.00 44.88 258 GLY A O 1
ATOM 2006 N N . GLY A 1 259 ? 38.883 -16.350 -9.503 1.00 47.09 259 GLY A N 1
ATOM 2007 C CA . GLY A 1 259 ? 39.843 -16.381 -10.623 1.00 47.09 259 GLY A CA 1
ATOM 2008 C C . GLY A 1 259 ? 40.404 -15.009 -11.033 1.00 47.09 259 GLY A C 1
ATOM 2009 O O . GLY A 1 259 ? 41.303 -14.941 -11.866 1.00 47.09 259 GLY A O 1
ATOM 2010 N N . GLY A 1 260 ? 39.868 -13.915 -10.481 1.00 56.38 260 GLY A N 1
ATOM 2011 C CA . GLY A 1 260 ? 40.387 -12.559 -10.681 1.00 56.38 260 GLY A CA 1
ATOM 2012 C C . GLY A 1 260 ? 41.427 -12.198 -9.619 1.00 56.38 260 GLY A C 1
ATOM 2013 O O . GLY A 1 260 ? 41.358 -12.681 -8.492 1.00 56.38 260 GLY A O 1
ATOM 2014 N N . ASN A 1 261 ? 42.381 -11.324 -9.950 1.00 59.59 261 ASN A N 1
ATOM 2015 C CA . ASN A 1 261 ? 43.272 -10.754 -8.936 1.00 59.59 261 ASN A CA 1
ATOM 2016 C C . ASN A 1 261 ? 42.474 -9.915 -7.910 1.00 59.59 261 ASN A C 1
ATOM 2018 O O . ASN A 1 261 ? 41.356 -9.467 -8.184 1.00 59.59 261 ASN A O 1
ATOM 2022 N N . LEU A 1 262 ? 43.049 -9.694 -6.722 1.00 61.06 262 LEU A N 1
ATOM 2023 C CA . LEU A 1 262 ? 42.387 -8.994 -5.611 1.00 61.06 262 LEU A CA 1
ATOM 2024 C C . LEU A 1 262 ? 41.811 -7.629 -6.028 1.00 61.06 262 LEU A C 1
ATOM 2026 O O . LEU A 1 262 ? 40.693 -7.294 -5.651 1.00 61.06 262 LEU A O 1
ATOM 2030 N N . SER A 1 263 ? 42.528 -6.875 -6.864 1.00 67.56 263 SER A N 1
ATOM 2031 C CA . SER A 1 263 ? 42.075 -5.583 -7.388 1.00 67.56 263 SER A CA 1
ATOM 2032 C C . SER A 1 263 ? 40.804 -5.691 -8.239 1.00 67.56 263 SER A C 1
ATOM 2034 O O . SER A 1 263 ? 39.909 -4.859 -8.094 1.00 67.56 263 SER A O 1
ATOM 2036 N N . SER A 1 264 ? 40.671 -6.734 -9.065 1.00 66.06 264 SER A N 1
ATOM 2037 C CA . SER A 1 264 ? 39.453 -6.985 -9.853 1.00 66.06 264 SER A CA 1
ATOM 2038 C C . SER A 1 264 ? 38.266 -7.377 -8.971 1.00 66.06 264 SER A C 1
ATOM 2040 O O . SER A 1 264 ? 37.141 -6.943 -9.218 1.00 66.06 264 SER A O 1
ATOM 2042 N N . MET A 1 265 ? 38.504 -8.157 -7.911 1.00 67.69 265 MET A N 1
ATOM 2043 C CA . MET A 1 265 ? 37.459 -8.513 -6.945 1.00 67.69 265 MET A CA 1
ATOM 2044 C C . MET A 1 265 ? 36.988 -7.292 -6.150 1.00 67.69 265 MET A C 1
ATOM 2046 O O . MET A 1 265 ? 35.785 -7.067 -6.028 1.00 67.69 265 MET A O 1
ATOM 2050 N N . SER A 1 266 ? 37.917 -6.465 -5.663 1.00 74.25 266 SER A N 1
ATOM 2051 C CA . SER A 1 266 ? 37.591 -5.221 -4.960 1.00 74.25 266 SER A CA 1
ATOM 2052 C C . SER A 1 266 ? 36.807 -4.248 -5.848 1.00 74.25 266 SER A C 1
ATOM 2054 O O . SER A 1 266 ? 35.817 -3.680 -5.390 1.00 74.25 266 SER A O 1
ATOM 2056 N N . ALA A 1 267 ? 37.174 -4.106 -7.126 1.00 75.44 267 ALA A N 1
ATOM 2057 C CA . ALA A 1 267 ? 36.436 -3.277 -8.083 1.00 75.44 267 ALA A CA 1
ATOM 2058 C C . ALA A 1 267 ? 35.015 -3.809 -8.355 1.00 75.44 267 ALA A C 1
ATOM 2060 O O . ALA A 1 267 ? 34.058 -3.034 -8.396 1.00 75.44 267 ALA A O 1
ATOM 2061 N N . SER A 1 268 ? 34.849 -5.130 -8.478 1.00 78.31 268 SER A N 1
ATOM 2062 C CA . SER A 1 268 ? 33.535 -5.771 -8.641 1.00 78.31 268 SER A CA 1
ATOM 2063 C C . SER A 1 268 ? 32.636 -5.558 -7.415 1.00 78.31 268 SER A C 1
ATOM 2065 O O . SER A 1 268 ? 31.453 -5.255 -7.546 1.00 78.31 268 SER A O 1
ATOM 2067 N N . VAL A 1 269 ? 33.180 -5.687 -6.202 1.00 82.06 269 VAL A N 1
ATOM 2068 C CA . VAL A 1 269 ? 32.410 -5.454 -4.969 1.00 82.06 269 VAL A CA 1
ATOM 2069 C C . VAL A 1 269 ? 32.040 -3.977 -4.824 1.00 82.06 269 VAL A C 1
ATOM 2071 O O . VAL A 1 269 ? 30.902 -3.678 -4.463 1.00 82.06 269 VAL A O 1
ATOM 2074 N N . SER A 1 270 ? 32.955 -3.059 -5.155 1.00 85.00 270 SER A N 1
ATOM 2075 C CA . SER A 1 270 ? 32.677 -1.617 -5.145 1.00 85.00 270 SER A CA 1
ATOM 2076 C C . SER A 1 270 ? 31.553 -1.258 -6.114 1.00 85.00 270 SER A C 1
ATOM 2078 O O . SER A 1 270 ? 30.570 -0.654 -5.705 1.00 85.00 270 SER A O 1
ATOM 2080 N N . THR A 1 271 ? 31.638 -1.705 -7.370 1.00 85.31 271 THR A N 1
ATOM 2081 C CA . THR A 1 271 ? 30.618 -1.423 -8.398 1.00 85.31 271 THR A CA 1
ATOM 2082 C C . THR A 1 271 ? 29.252 -2.025 -8.060 1.00 85.31 271 THR A C 1
ATOM 2084 O O . THR A 1 271 ? 28.217 -1.396 -8.297 1.00 85.31 271 THR A O 1
ATOM 2087 N N . LEU A 1 272 ? 29.215 -3.213 -7.443 1.00 88.44 272 LEU A N 1
ATOM 2088 C CA . LEU A 1 272 ? 27.976 -3.768 -6.896 1.00 88.44 272 LEU A CA 1
ATOM 2089 C C . LEU A 1 272 ? 27.428 -2.902 -5.752 1.00 88.44 272 LEU A C 1
ATOM 2091 O O . LEU A 1 272 ? 26.220 -2.654 -5.703 1.00 88.44 272 LEU A O 1
ATOM 2095 N N . GLY A 1 273 ? 28.296 -2.422 -4.859 1.00 90.38 273 GLY A N 1
ATOM 2096 C CA . GLY A 1 273 ? 27.950 -1.470 -3.802 1.00 90.38 273 GLY A CA 1
ATOM 2097 C C . GLY A 1 273 ? 27.345 -0.178 -4.356 1.00 90.38 273 GLY A C 1
ATOM 2098 O O . GLY A 1 273 ? 26.266 0.228 -3.921 1.00 90.38 273 GLY A O 1
ATOM 2099 N N . ASP A 1 274 ? 27.960 0.392 -5.394 1.00 92.25 274 ASP A N 1
ATOM 2100 C CA . ASP A 1 274 ? 27.526 1.624 -6.068 1.00 92.25 274 ASP A CA 1
ATOM 2101 C C . ASP A 1 274 ? 26.156 1.482 -6.755 1.00 92.25 274 ASP A C 1
ATOM 2103 O O . ASP A 1 274 ? 25.422 2.461 -6.945 1.00 92.25 274 ASP A O 1
ATOM 2107 N N . SER A 1 275 ? 25.739 0.255 -7.096 1.00 94.75 275 SER A N 1
ATOM 2108 C CA . SER A 1 275 ? 24.372 0.019 -7.574 1.00 94.75 275 SER A CA 1
ATOM 2109 C C . SER A 1 275 ? 23.327 0.424 -6.526 1.00 94.75 275 SER A C 1
ATOM 2111 O O . SER A 1 275 ? 22.248 0.906 -6.881 1.00 94.75 275 SER A O 1
ATOM 2113 N N . GLY A 1 276 ? 23.634 0.260 -5.236 1.00 96.12 276 GLY A N 1
ATOM 2114 C CA . GLY A 1 276 ? 22.709 0.471 -4.122 1.00 96.12 276 GLY A CA 1
ATOM 2115 C C . GLY A 1 276 ? 21.565 -0.548 -4.046 1.00 96.12 276 GLY A C 1
ATOM 2116 O O . GLY A 1 276 ? 20.722 -0.454 -3.157 1.00 96.12 276 GLY A O 1
ATOM 2117 N N . TRP A 1 277 ? 21.514 -1.542 -4.942 1.00 97.06 277 TRP A N 1
ATOM 2118 C CA . TRP A 1 277 ? 20.358 -2.439 -5.044 1.00 97.06 277 TRP A CA 1
ATOM 2119 C C . TRP A 1 277 ? 20.158 -3.269 -3.778 1.00 97.06 277 TRP A C 1
ATOM 2121 O O . TRP A 1 277 ? 19.050 -3.352 -3.248 1.00 97.06 277 TRP A O 1
ATOM 2131 N N . LEU A 1 278 ? 21.243 -3.844 -3.253 1.00 96.12 278 LEU A N 1
ATOM 2132 C CA . LEU A 1 278 ? 21.192 -4.639 -2.026 1.00 96.12 278 LEU A CA 1
ATOM 2133 C C . LEU A 1 278 ? 20.846 -3.791 -0.798 1.00 96.12 278 LEU A C 1
ATOM 2135 O O . LEU A 1 278 ? 20.165 -4.289 0.094 1.00 96.12 278 LEU A O 1
ATOM 2139 N N . ILE A 1 279 ? 21.228 -2.509 -0.784 1.00 96.44 279 ILE A N 1
ATOM 2140 C CA . ILE A 1 279 ? 20.845 -1.566 0.274 1.00 96.44 279 ILE A CA 1
ATOM 2141 C C . ILE A 1 279 ? 19.327 -1.362 0.253 1.00 96.44 279 ILE A C 1
ATOM 2143 O O . ILE A 1 279 ? 18.675 -1.490 1.284 1.00 96.44 279 ILE A O 1
ATOM 2147 N N . HIS A 1 280 ? 18.733 -1.130 -0.921 1.00 97.12 280 HIS A N 1
ATOM 2148 C CA . HIS A 1 280 ? 17.280 -1.001 -1.035 1.00 97.12 280 HIS A CA 1
ATOM 2149 C C . HIS A 1 280 ? 16.537 -2.285 -0.638 1.00 97.12 280 HIS A C 1
ATOM 2151 O O . HIS A 1 280 ? 15.540 -2.213 0.084 1.00 97.12 280 HIS A O 1
ATOM 2157 N N . VAL A 1 281 ? 17.029 -3.459 -1.057 1.00 97.75 281 VAL A N 1
ATOM 2158 C CA . VAL A 1 281 ? 16.471 -4.758 -0.637 1.00 97.75 281 VAL A CA 1
ATOM 2159 C C . VAL A 1 281 ? 16.541 -4.907 0.884 1.00 97.75 281 VAL A C 1
ATOM 2161 O O . VAL A 1 281 ? 15.540 -5.259 1.510 1.00 97.75 281 VAL A O 1
ATOM 2164 N N . GLN A 1 282 ? 17.685 -4.581 1.491 1.00 97.50 282 GLN A N 1
ATOM 2165 C CA . GLN A 1 282 ? 17.863 -4.595 2.939 1.00 97.50 282 GLN A CA 1
ATOM 2166 C C . GLN A 1 282 ? 16.871 -3.659 3.637 1.00 97.50 282 GLN A C 1
ATOM 2168 O O . GLN A 1 282 ? 16.242 -4.083 4.601 1.00 97.50 282 GLN A O 1
ATOM 2173 N N . SER A 1 283 ? 16.675 -2.426 3.158 1.00 96.50 283 SER A N 1
ATOM 2174 C CA . SER A 1 283 ? 15.722 -1.477 3.756 1.00 96.50 283 SER A CA 1
ATOM 2175 C C . SER A 1 283 ? 14.282 -1.998 3.729 1.00 96.50 283 SER A C 1
ATOM 2177 O O . SER A 1 283 ? 13.572 -1.897 4.731 1.00 96.50 283 SER A O 1
ATOM 2179 N N . VAL A 1 284 ? 13.849 -2.598 2.614 1.00 97.25 284 VAL A N 1
ATOM 2180 C CA . VAL A 1 284 ? 12.503 -3.188 2.490 1.00 97.25 284 VAL A CA 1
ATOM 2181 C C . VAL A 1 284 ? 12.330 -4.370 3.446 1.00 97.25 284 VAL A C 1
ATOM 2183 O O . VAL A 1 284 ? 11.310 -4.464 4.136 1.00 97.25 284 VAL A O 1
ATOM 2186 N N . LEU A 1 285 ? 13.326 -5.258 3.521 1.00 98.31 285 LEU A N 1
ATOM 2187 C CA . LEU A 1 285 ? 13.297 -6.411 4.422 1.00 98.31 285 LEU A CA 1
ATOM 2188 C C . LEU A 1 285 ? 13.349 -5.988 5.892 1.00 98.31 285 LEU A C 1
ATOM 2190 O O . LEU A 1 285 ? 12.584 -6.517 6.691 1.00 98.31 285 LEU A O 1
ATOM 2194 N N . ALA A 1 286 ? 14.182 -5.008 6.242 1.00 98.00 286 ALA A N 1
ATOM 2195 C CA . ALA A 1 286 ? 14.287 -4.481 7.597 1.00 98.00 286 ALA A CA 1
ATOM 2196 C C . ALA A 1 286 ? 12.965 -3.852 8.061 1.00 98.00 286 ALA A C 1
ATOM 2198 O O . ALA A 1 286 ? 12.492 -4.173 9.149 1.00 98.00 286 ALA A O 1
ATOM 2199 N N . GLY A 1 287 ? 12.322 -3.029 7.222 1.00 97.56 287 GLY A N 1
ATOM 2200 C CA . GLY A 1 287 ? 10.999 -2.470 7.522 1.00 97.56 287 GLY A CA 1
ATOM 2201 C C . GLY A 1 287 ? 9.932 -3.558 7.686 1.00 97.56 287 GLY A C 1
ATOM 2202 O O . GLY A 1 287 ? 9.160 -3.535 8.642 1.00 97.56 287 GLY A O 1
ATOM 2203 N N . SER A 1 288 ? 9.933 -4.564 6.807 1.00 97.75 288 SER A N 1
ATOM 2204 C CA . SER A 1 288 ? 8.987 -5.690 6.872 1.00 97.75 288 SER A CA 1
ATOM 2205 C C . SER A 1 288 ? 9.183 -6.547 8.127 1.00 97.75 288 SER A C 1
ATOM 2207 O O . SER A 1 288 ? 8.212 -6.883 8.805 1.00 97.75 288 SER A O 1
ATOM 2209 N N . ALA A 1 289 ? 10.434 -6.866 8.471 1.00 98.31 289 ALA A N 1
ATOM 2210 C CA . ALA A 1 289 ? 10.782 -7.607 9.679 1.00 98.31 289 ALA A CA 1
ATOM 2211 C C . ALA A 1 289 ? 10.409 -6.822 10.942 1.00 98.31 289 ALA A C 1
ATOM 2213 O O . ALA A 1 289 ? 9.868 -7.396 11.885 1.00 98.31 289 ALA A O 1
ATOM 2214 N N . TRP A 1 290 ? 10.626 -5.504 10.939 1.00 98.44 290 TRP A N 1
ATOM 2215 C CA . TRP A 1 290 ? 10.216 -4.632 12.033 1.00 98.44 290 TRP A CA 1
ATOM 2216 C C . TRP A 1 290 ? 8.693 -4.651 12.223 1.00 98.44 290 TRP A C 1
ATOM 2218 O O . TRP A 1 290 ? 8.234 -4.858 13.343 1.00 98.44 290 TRP A O 1
ATOM 2228 N N . ILE A 1 291 ? 7.902 -4.527 11.145 1.00 98.38 291 ILE A N 1
ATOM 2229 C CA . ILE A 1 291 ? 6.429 -4.623 11.210 1.00 98.38 291 ILE A CA 1
ATOM 2230 C C . ILE A 1 291 ? 6.009 -5.968 11.812 1.00 98.38 291 ILE A C 1
ATOM 2232 O O . ILE A 1 291 ? 5.206 -6.008 12.746 1.00 98.38 291 ILE A O 1
ATOM 2236 N N . ALA A 1 292 ? 6.563 -7.066 11.291 1.00 98.06 292 ALA A N 1
ATOM 2237 C CA . ALA A 1 292 ? 6.239 -8.411 11.751 1.00 98.06 292 ALA A CA 1
ATOM 2238 C C . ALA A 1 292 ? 6.567 -8.598 13.241 1.00 98.06 292 ALA A C 1
ATOM 2240 O O . ALA A 1 292 ? 5.748 -9.139 13.980 1.00 98.06 292 ALA A O 1
ATOM 2241 N N . ALA A 1 293 ? 7.715 -8.091 13.701 1.00 97.81 293 ALA A N 1
ATOM 2242 C CA . ALA A 1 293 ? 8.117 -8.152 15.103 1.00 97.81 293 ALA A CA 1
ATOM 2243 C C . ALA A 1 293 ? 7.154 -7.381 16.023 1.00 97.81 293 ALA A C 1
ATOM 2245 O O . ALA A 1 293 ? 6.773 -7.904 17.067 1.00 97.81 293 ALA A O 1
ATOM 2246 N N . ARG A 1 294 ? 6.695 -6.181 15.631 1.00 97.00 294 ARG A N 1
ATOM 2247 C CA . ARG A 1 294 ? 5.716 -5.407 16.424 1.00 97.00 294 ARG A CA 1
ATOM 2248 C C . ARG A 1 294 ? 4.380 -6.127 16.553 1.00 97.00 294 ARG A C 1
ATOM 2250 O O . ARG A 1 294 ? 3.795 -6.158 17.632 1.00 97.00 294 ARG A O 1
ATOM 2257 N N . ILE A 1 295 ? 3.923 -6.751 15.474 1.00 95.75 295 ILE A N 1
ATOM 2258 C CA . ILE A 1 295 ? 2.674 -7.515 15.473 1.00 95.75 295 ILE A CA 1
ATOM 2259 C C . ILE A 1 295 ? 2.799 -8.793 16.312 1.00 95.75 295 ILE A C 1
ATOM 2261 O O . ILE A 1 295 ? 1.913 -9.082 17.115 1.00 95.75 295 ILE A O 1
ATOM 2265 N N . ALA A 1 296 ? 3.877 -9.559 16.131 1.00 94.38 296 ALA A N 1
ATOM 2266 C CA . ALA A 1 296 ? 4.027 -10.881 16.735 1.00 94.38 296 ALA A CA 1
ATOM 2267 C C . ALA A 1 296 ? 4.485 -10.839 18.201 1.00 94.38 296 ALA A C 1
ATOM 2269 O O . ALA A 1 296 ? 3.987 -11.615 19.010 1.00 94.38 296 ALA A O 1
ATOM 2270 N N . LEU A 1 297 ? 5.424 -9.953 18.549 1.00 93.88 297 LEU A N 1
ATOM 2271 C CA . LEU A 1 297 ? 6.054 -9.930 19.876 1.00 93.88 297 LEU A CA 1
ATOM 2272 C C . LEU A 1 297 ? 5.381 -8.939 20.826 1.00 93.88 297 LEU A C 1
ATOM 2274 O O . LEU A 1 297 ? 5.203 -9.234 22.002 1.00 93.88 297 LEU A O 1
ATOM 2278 N N . GLU A 1 298 ? 4.978 -7.773 20.322 1.00 93.50 298 GLU A N 1
ATOM 2279 C CA . GLU A 1 298 ? 4.365 -6.720 21.150 1.00 93.50 298 GLU A CA 1
ATOM 2280 C C . GLU A 1 298 ? 2.842 -6.746 21.093 1.00 93.50 298 GLU A C 1
ATOM 2282 O O . GLU A 1 298 ? 2.176 -5.947 21.750 1.00 93.50 298 GLU A O 1
ATOM 2287 N N . SER A 1 299 ? 2.276 -7.646 20.282 1.00 94.00 299 SER A N 1
ATOM 2288 C CA . SER A 1 299 ? 0.854 -7.640 19.962 1.00 94.00 299 SER A CA 1
ATOM 2289 C C . SER A 1 299 ? 0.382 -6.266 19.475 1.00 94.00 299 SER A C 1
ATOM 2291 O O . SER A 1 299 ? -0.775 -5.932 19.681 1.00 94.00 299 SER A O 1
ATOM 2293 N N . ALA A 1 300 ? 1.229 -5.443 18.852 1.00 95.00 300 ALA A N 1
ATOM 2294 C CA . ALA A 1 300 ? 0.857 -4.105 18.401 1.00 95.00 300 ALA A CA 1
ATOM 2295 C C . ALA A 1 300 ? 0.141 -4.148 17.042 1.00 95.00 300 ALA A C 1
ATOM 2297 O O . ALA A 1 300 ? 0.383 -5.038 16.228 1.00 95.00 300 ALA A O 1
ATOM 2298 N N . SER A 1 301 ? -0.731 -3.175 16.775 1.00 96.88 301 SER A N 1
ATOM 2299 C CA . SER A 1 301 ? -1.266 -2.962 15.424 1.00 96.88 301 SER A CA 1
ATOM 2300 C C . SER A 1 301 ? -0.317 -2.058 14.644 1.00 96.88 301 SER A C 1
ATOM 2302 O O . SER A 1 301 ? 0.327 -1.176 15.217 1.00 96.88 301 SER A O 1
ATOM 2304 N N . VAL A 1 302 ? -0.246 -2.243 13.328 1.00 98.31 302 VAL A N 1
ATOM 2305 C CA . VAL A 1 302 ? 0.584 -1.410 12.453 1.00 98.31 302 VAL A CA 1
ATOM 2306 C C . VAL A 1 302 ? -0.231 -0.944 11.255 1.00 98.31 302 VAL A C 1
ATOM 2308 O O . VAL A 1 302 ? -0.758 -1.765 10.511 1.00 98.31 302 VAL A O 1
ATOM 2311 N N . LEU A 1 303 ? -0.314 0.367 11.045 1.00 98.38 303 LEU A N 1
ATOM 2312 C CA . LEU A 1 303 ? -0.839 0.977 9.828 1.00 98.38 303 LEU A CA 1
ATOM 2313 C C . LEU A 1 303 ? 0.334 1.369 8.930 1.00 98.38 303 LEU A C 1
ATOM 2315 O O . LEU A 1 303 ? 1.086 2.281 9.261 1.00 98.38 303 LEU A O 1
ATOM 2319 N N . VAL A 1 304 ? 0.491 0.693 7.795 1.00 98.31 304 VAL A N 1
ATOM 2320 C CA . VAL A 1 304 ? 1.557 0.985 6.830 1.00 98.31 304 VAL A CA 1
ATOM 2321 C C . VAL A 1 304 ? 1.028 1.879 5.719 1.00 98.31 304 VAL A C 1
ATOM 2323 O O . VAL A 1 304 ? -0.001 1.587 5.104 1.00 98.31 304 VAL A O 1
ATOM 2326 N N . HIS A 1 305 ? 1.765 2.935 5.393 1.00 97.88 305 HIS A N 1
ATOM 2327 C CA . HIS A 1 305 ? 1.481 3.728 4.205 1.00 97.88 305 HIS A CA 1
ATOM 2328 C C . HIS A 1 305 ? 2.741 4.275 3.543 1.00 97.88 305 HIS A C 1
ATOM 2330 O O . HIS A 1 305 ? 3.867 4.122 4.008 1.00 97.88 305 HIS A O 1
ATOM 2336 N N . CYS A 1 306 ? 2.536 4.882 2.385 1.00 95.75 306 CYS A N 1
ATOM 2337 C CA . CYS A 1 306 ? 3.502 5.724 1.702 1.00 95.75 306 CYS A CA 1
ATOM 2338 C C . CYS A 1 306 ? 2.709 6.788 0.928 1.00 95.75 306 CYS A C 1
ATOM 2340 O O . CYS A 1 306 ? 1.515 6.976 1.164 1.00 95.75 306 CYS A O 1
ATOM 2342 N N . ARG A 1 307 ? 3.317 7.461 -0.060 1.00 93.38 307 ARG A N 1
ATOM 2343 C CA . ARG A 1 307 ? 2.598 8.461 -0.873 1.00 93.38 307 ARG A CA 1
ATOM 2344 C C . ARG A 1 307 ? 1.315 7.886 -1.493 1.00 93.38 307 ARG A C 1
ATOM 2346 O O . ARG A 1 307 ? 0.255 8.492 -1.402 1.00 93.38 307 ARG A O 1
ATOM 2353 N N . LEU A 1 308 ? 1.434 6.734 -2.147 1.00 85.25 308 LEU A N 1
ATOM 2354 C CA . LEU A 1 308 ? 0.362 6.009 -2.823 1.00 85.25 308 LEU A CA 1
ATOM 2355 C C . LEU A 1 308 ? 0.730 4.528 -2.719 1.00 85.25 308 LEU A C 1
ATOM 2357 O O . LEU A 1 308 ? 1.530 4.059 -3.523 1.00 85.25 308 LEU A O 1
ATOM 2361 N N . VAL A 1 309 ? 0.240 3.807 -1.706 1.00 61.72 309 VAL A N 1
ATOM 2362 C CA . VAL A 1 309 ? 0.577 2.380 -1.556 1.00 61.72 309 VAL A CA 1
ATOM 2363 C C . VAL A 1 309 ? 0.134 1.626 -2.804 1.00 61.72 309 VAL A C 1
ATOM 2365 O O . VAL A 1 309 ? -1.062 1.503 -3.055 1.00 61.72 309 VAL A O 1
ATOM 2368 N N . LEU A 1 310 ? 1.100 1.150 -3.587 1.00 43.91 310 LEU A N 1
ATOM 2369 C CA . LEU A 1 310 ? 0.904 0.313 -4.765 1.00 43.91 310 LEU A CA 1
ATOM 2370 C C . LEU A 1 310 ? 1.072 -1.145 -4.331 1.00 43.91 310 LEU A C 1
ATOM 2372 O O . LEU A 1 310 ? 2.189 -1.647 -4.283 1.00 43.91 310 LEU A O 1
ATOM 2376 N N . PHE A 1 311 ? -0.041 -1.789 -3.992 1.00 39.66 311 PHE A N 1
ATOM 2377 C CA . PHE A 1 311 ? -0.181 -3.244 -4.005 1.00 39.66 311 PHE A CA 1
ATOM 2378 C C . PHE A 1 311 ? -1.530 -3.564 -4.632 1.00 39.66 311 PHE A C 1
ATOM 2380 O O . PHE A 1 311 ? -2.550 -3.051 -4.090 1.00 39.66 311 PHE A O 1
#

pLDDT: mean 88.78, std 13.29, range [39.66, 98.44]